Protein AF-A0A2H1VS78-F1 (afdb_monomer)

Structure (mmCIF, N/CA/C/O backbone):
data_AF-A0A2H1VS78-F1
#
_entry.id   AF-A0A2H1VS78-F1
#
loop_
_atom_site.group_PDB
_atom_site.id
_atom_site.type_symbol
_atom_site.label_atom_id
_atom_site.label_alt_id
_atom_site.label_comp_id
_atom_site.label_asym_id
_atom_site.label_entity_id
_atom_site.label_seq_id
_atom_site.pdbx_PDB_ins_code
_atom_site.Cartn_x
_atom_site.Cartn_y
_atom_site.Cartn_z
_atom_site.occupancy
_atom_site.B_iso_or_equiv
_atom_site.auth_seq_id
_atom_site.auth_comp_id
_atom_site.auth_asym_id
_atom_site.auth_atom_id
_atom_site.pdbx_PDB_model_num
ATOM 1 N N . MET A 1 1 ? 50.038 13.127 24.585 1.00 32.06 1 MET A N 1
ATOM 2 C CA . MET A 1 1 ? 49.065 13.804 23.693 1.00 32.06 1 MET A CA 1
ATOM 3 C C . MET A 1 1 ? 48.315 12.712 22.934 1.00 32.06 1 MET A C 1
ATOM 5 O O . MET A 1 1 ? 49.010 11.873 22.393 1.00 32.06 1 MET A O 1
ATOM 9 N N . LEU A 1 2 ? 46.993 12.542 22.864 1.00 27.69 2 LEU A N 1
ATOM 10 C CA . LEU A 1 2 ? 45.787 13.124 23.463 1.00 27.69 2 LEU A CA 1
ATOM 11 C C . LEU A 1 2 ? 45.021 11.963 24.141 1.00 27.69 2 LEU A C 1
ATOM 13 O O . LEU A 1 2 ? 44.945 10.887 23.557 1.00 27.69 2 LEU A O 1
ATOM 17 N N . ASN A 1 3 ? 44.422 12.172 25.318 1.00 26.03 3 ASN A N 1
ATOM 18 C CA . ASN A 1 3 ? 43.498 11.200 25.916 1.00 26.03 3 ASN A CA 1
ATOM 19 C C . ASN A 1 3 ? 42.052 11.654 25.646 1.00 26.03 3 ASN A C 1
ATOM 21 O O . ASN A 1 3 ? 41.626 12.707 26.122 1.00 26.03 3 ASN A O 1
ATOM 25 N N . ASN A 1 4 ? 41.328 10.889 24.828 1.00 34.69 4 ASN A N 1
ATOM 26 C CA . ASN A 1 4 ? 39.952 11.155 24.416 1.00 34.69 4 ASN A CA 1
ATOM 27 C C . ASN A 1 4 ? 38.973 10.713 25.510 1.00 34.69 4 ASN A C 1
ATOM 29 O O . ASN A 1 4 ? 38.805 9.521 25.746 1.00 34.69 4 ASN A O 1
ATOM 33 N N . SER A 1 5 ? 38.251 11.657 26.118 1.00 31.69 5 SER A N 1
ATOM 34 C CA . SER A 1 5 ? 37.041 11.343 26.889 1.00 31.69 5 SER A CA 1
ATOM 35 C C . SER A 1 5 ? 35.884 12.252 26.467 1.00 31.69 5 SER A C 1
ATOM 37 O O . SER A 1 5 ? 35.649 13.327 27.010 1.00 31.69 5 SER A O 1
ATOM 39 N N . ILE A 1 6 ? 35.148 11.820 25.442 1.00 31.33 6 ILE A N 1
ATOM 40 C CA . ILE A 1 6 ? 33.869 12.424 25.053 1.00 31.33 6 ILE A CA 1
ATOM 41 C C . ILE A 1 6 ? 32.800 11.833 25.981 1.00 31.33 6 ILE A C 1
ATOM 43 O O . ILE A 1 6 ? 32.606 10.619 25.998 1.00 31.33 6 ILE A O 1
ATOM 47 N N . ARG A 1 7 ? 32.098 12.666 26.759 1.00 42.81 7 ARG A N 1
ATOM 48 C CA . ARG A 1 7 ? 30.928 12.236 27.549 1.00 42.81 7 ARG A CA 1
ATOM 49 C C . ARG A 1 7 ? 29.637 12.763 26.928 1.00 42.81 7 ARG A C 1
ATOM 51 O O . ARG A 1 7 ? 29.496 13.964 26.716 1.00 42.81 7 ARG A O 1
ATOM 58 N N . MET A 1 8 ? 28.695 11.854 26.667 1.00 32.88 8 MET A N 1
ATOM 59 C CA . MET A 1 8 ? 27.339 12.170 26.212 1.00 32.88 8 MET A CA 1
ATOM 60 C C . MET A 1 8 ? 26.455 12.596 27.386 1.00 32.88 8 MET A C 1
ATOM 62 O O . MET A 1 8 ? 26.381 11.894 28.393 1.00 32.88 8 MET A O 1
ATOM 66 N N . TYR A 1 9 ? 25.721 13.696 27.228 1.00 43.81 9 TYR A N 1
ATOM 67 C CA . TYR A 1 9 ? 24.725 14.150 28.198 1.00 43.81 9 TYR A CA 1
ATOM 68 C C . TYR A 1 9 ? 23.357 14.275 27.522 1.00 43.81 9 TYR A C 1
ATOM 70 O O . TYR A 1 9 ? 23.244 14.808 26.419 1.00 43.81 9 TYR A O 1
ATOM 78 N N . LYS A 1 10 ? 22.298 13.788 28.182 1.00 37.81 10 LYS A N 1
ATOM 79 C CA . LYS A 1 10 ? 20.913 13.967 27.718 1.00 37.81 10 LYS A CA 1
ATOM 80 C C . LYS A 1 10 ? 20.510 15.444 27.840 1.00 37.81 10 LYS A C 1
ATOM 82 O O . LYS A 1 10 ? 20.798 16.078 28.856 1.00 37.81 10 LYS A O 1
ATOM 87 N N . LEU A 1 11 ? 19.789 15.961 26.839 1.00 39.75 11 LEU A N 1
ATOM 88 C CA . LEU A 1 11 ? 19.317 17.357 26.744 1.00 39.75 11 LEU A CA 1
ATOM 89 C C . LEU A 1 11 ? 18.640 17.869 28.033 1.00 39.75 11 LEU A C 1
ATOM 91 O O . LEU A 1 11 ? 18.791 19.031 28.408 1.00 39.75 11 LEU A O 1
ATOM 95 N N . THR A 1 12 ? 17.945 16.982 28.745 1.00 41.16 12 THR A N 1
ATOM 96 C CA . THR A 1 12 ? 17.241 17.268 30.002 1.00 41.16 12 THR A CA 1
ATOM 97 C C . THR A 1 12 ? 18.179 17.619 31.161 1.00 41.16 12 THR A C 1
ATOM 99 O O . THR A 1 12 ? 17.861 18.496 31.967 1.00 41.16 12 THR A O 1
ATOM 102 N N . GLN A 1 13 ? 19.371 17.019 31.235 1.00 41.78 13 GLN A N 1
ATOM 103 C CA . GLN A 1 13 ? 20.348 17.359 32.277 1.00 41.78 13 GLN A CA 1
ATOM 104 C C . GLN A 1 13 ? 21.028 18.706 32.015 1.00 41.78 13 GLN A C 1
ATOM 106 O O . GLN A 1 13 ? 21.239 19.484 32.947 1.00 41.78 13 GLN A O 1
ATOM 111 N N . ILE A 1 14 ? 21.276 19.031 30.744 1.00 44.62 14 ILE A N 1
ATOM 112 C CA . ILE A 1 14 ? 21.842 20.319 30.324 1.00 44.62 14 ILE A CA 1
ATOM 113 C C . ILE A 1 14 ? 20.853 21.462 30.595 1.00 44.62 14 ILE A C 1
ATOM 115 O O . ILE A 1 14 ? 21.255 22.490 31.132 1.00 44.62 14 ILE A O 1
ATOM 119 N N . GLN A 1 15 ? 19.554 21.279 30.324 1.00 40.41 15 GLN A N 1
ATOM 120 C CA . GLN A 1 15 ? 18.523 22.290 30.613 1.00 40.41 15 GLN A CA 1
ATOM 121 C C . GLN A 1 15 ? 18.369 22.582 32.110 1.00 40.41 15 GLN A C 1
ATOM 123 O O . GLN A 1 15 ? 18.150 23.731 32.500 1.00 40.41 15 GLN A O 1
ATOM 128 N N . THR A 1 16 ? 18.518 21.560 32.953 1.00 46.25 16 THR A N 1
ATOM 129 C CA . THR A 1 16 ? 18.415 21.708 34.411 1.00 46.25 16 THR A CA 1
ATOM 130 C C . THR A 1 16 ? 19.627 22.455 34.979 1.00 46.25 16 THR A C 1
ATOM 132 O O . THR A 1 16 ? 19.474 23.338 35.826 1.00 46.25 16 THR A O 1
ATOM 135 N N . LEU A 1 17 ? 20.827 22.174 34.457 1.00 44.03 17 LEU A N 1
ATOM 136 C CA . LEU A 1 17 ? 22.049 22.913 34.789 1.00 44.03 17 LEU A CA 1
ATOM 137 C C . LEU A 1 17 ? 22.005 24.357 34.265 1.00 44.03 17 LEU A C 1
ATOM 139 O O . LEU A 1 17 ? 22.320 25.280 35.011 1.00 44.03 17 LEU A O 1
ATOM 143 N N . LEU A 1 18 ? 21.532 24.587 33.036 1.00 42.53 18 LEU A N 1
ATOM 144 C CA . LEU A 1 18 ? 21.371 25.928 32.459 1.00 42.53 18 LEU A CA 1
ATOM 145 C C . LEU A 1 18 ? 20.370 26.782 33.240 1.00 42.53 18 LEU A C 1
ATOM 147 O O . LEU A 1 18 ? 20.668 27.941 33.513 1.00 42.53 18 LEU A O 1
ATOM 151 N N . ARG A 1 19 ? 19.227 26.227 33.673 1.00 45.97 19 ARG A N 1
ATOM 152 C CA . ARG A 1 19 ? 18.261 26.961 34.514 1.00 45.97 19 ARG A CA 1
ATOM 153 C C . ARG A 1 19 ? 18.835 27.326 35.882 1.00 45.97 19 ARG A C 1
ATOM 155 O O . ARG A 1 19 ? 18.633 28.452 36.325 1.00 45.97 19 ARG A O 1
ATOM 162 N N . ARG A 1 20 ? 19.592 26.420 36.518 1.00 42.75 20 ARG A N 1
ATOM 163 C CA . ARG A 1 20 ? 20.300 26.710 37.780 1.00 42.75 20 ARG A CA 1
ATOM 164 C C . ARG A 1 20 ? 21.399 27.759 37.604 1.00 42.75 20 ARG A C 1
ATOM 166 O O . ARG A 1 20 ? 21.577 28.602 38.474 1.00 42.75 20 ARG A O 1
ATOM 173 N N . THR A 1 21 ? 22.093 27.758 36.467 1.00 37.59 21 THR A N 1
ATOM 174 C CA . THR A 1 21 ? 23.130 28.760 36.171 1.00 37.59 21 THR A CA 1
ATOM 175 C C . THR A 1 21 ? 22.508 30.125 35.846 1.00 37.59 21 THR A C 1
ATOM 177 O O . THR A 1 21 ? 23.035 31.150 36.265 1.00 37.59 21 THR A O 1
ATOM 180 N N . LEU A 1 22 ? 21.356 30.153 35.163 1.00 39.25 22 LEU A N 1
ATOM 181 C CA . LEU A 1 22 ? 20.600 31.367 34.824 1.00 39.25 22 LEU A CA 1
ATOM 182 C C . LEU A 1 22 ? 19.946 32.027 36.043 1.00 39.25 22 LEU A C 1
ATOM 184 O O . LEU A 1 22 ? 19.954 33.252 36.129 1.00 39.25 22 LEU A O 1
ATOM 188 N N . SER A 1 23 ? 19.432 31.253 37.009 1.00 41.62 23 SER A N 1
ATOM 189 C CA . SER A 1 23 ? 18.873 31.835 38.239 1.00 41.62 23 SER A CA 1
ATOM 190 C C . SER A 1 23 ? 19.954 32.398 39.169 1.00 41.62 23 SER A C 1
ATOM 192 O O . SER A 1 23 ? 19.673 33.308 39.941 1.00 41.62 23 SER A O 1
ATOM 194 N N . LEU A 1 24 ? 21.189 31.890 39.082 1.00 37.34 24 LEU A N 1
ATOM 195 C CA . LEU A 1 24 ? 22.334 32.377 39.860 1.00 37.34 24 LEU A CA 1
ATOM 196 C C . LEU A 1 24 ? 23.083 33.542 39.184 1.00 37.34 24 LEU A C 1
ATOM 198 O O . LEU A 1 24 ? 23.746 34.310 39.874 1.00 37.34 24 LEU A O 1
ATOM 202 N N . ASN A 1 25 ? 22.947 33.731 37.865 1.00 33.91 25 ASN A N 1
ATOM 203 C CA . ASN A 1 25 ? 23.647 34.776 37.099 1.00 33.91 25 ASN A CA 1
ATOM 204 C C . ASN A 1 25 ? 22.754 35.929 36.608 1.00 33.91 25 ASN A C 1
ATOM 206 O O . ASN A 1 25 ? 23.145 36.659 35.694 1.00 33.91 25 ASN A O 1
ATOM 210 N N . ALA A 1 26 ? 21.612 36.182 37.256 1.00 38.09 26 ALA A N 1
ATOM 211 C CA . ALA A 1 26 ? 20.702 37.300 36.962 1.00 38.09 26 ALA A CA 1
ATOM 212 C C . ALA A 1 26 ? 21.318 38.724 37.090 1.00 38.09 26 ALA A C 1
ATOM 214 O O . ALA A 1 26 ? 20.594 39.715 37.059 1.00 38.09 26 ALA A O 1
ATOM 215 N N . LYS A 1 27 ? 22.648 38.864 37.213 1.00 36.16 27 LYS A N 1
ATOM 216 C CA . LYS A 1 27 ? 23.367 40.149 37.267 1.00 36.16 27 LYS A CA 1
ATOM 217 C C . LYS A 1 27 ? 24.502 40.337 36.249 1.00 36.16 27 LYS A C 1
ATOM 219 O O . LYS A 1 27 ? 25.219 41.328 36.355 1.00 36.16 27 LYS A O 1
ATOM 224 N N . ARG A 1 28 ? 24.685 39.486 35.230 1.00 32.59 28 ARG A N 1
ATOM 225 C CA . ARG A 1 28 ? 25.658 39.780 34.150 1.00 32.59 28 ARG A CA 1
ATOM 226 C C . ARG A 1 28 ? 25.063 39.574 32.760 1.00 32.59 28 ARG A C 1
ATOM 228 O O . ARG A 1 28 ? 24.637 38.476 32.422 1.00 32.59 28 ARG A O 1
ATOM 235 N N . LYS A 1 29 ? 25.075 40.641 31.945 1.00 32.38 29 LYS A N 1
ATOM 236 C CA . LYS A 1 29 ? 24.831 40.593 30.494 1.00 32.38 29 LYS A CA 1
ATOM 237 C C . LYS A 1 29 ? 25.874 39.665 29.865 1.00 32.38 29 LYS A C 1
ATOM 239 O O . LYS A 1 29 ? 27.008 40.086 29.658 1.00 32.38 29 LYS A O 1
ATOM 244 N N . LEU A 1 30 ? 25.501 38.423 29.571 1.00 34.09 30 LEU A N 1
ATOM 245 C CA . LEU A 1 30 ? 26.255 37.576 28.653 1.00 34.09 30 LEU A CA 1
ATOM 246 C C . LEU A 1 30 ? 25.510 37.508 27.321 1.00 34.09 30 LEU A C 1
ATOM 248 O O . LEU A 1 30 ? 24.336 37.145 27.264 1.00 34.09 30 LEU A O 1
ATOM 252 N N . SER A 1 31 ? 26.213 37.880 26.257 1.00 31.22 31 SER A N 1
ATOM 253 C CA . SER A 1 31 ? 25.797 37.701 24.874 1.00 31.22 31 SER A CA 1
ATOM 254 C C . SER A 1 31 ? 25.634 36.208 24.573 1.00 31.22 31 SER A C 1
ATOM 256 O O . SER A 1 31 ? 26.551 35.411 24.760 1.00 31.22 31 SER A O 1
ATOM 258 N N . ILE A 1 32 ? 24.441 35.825 24.120 1.00 34.56 32 ILE A N 1
ATOM 259 C CA . ILE A 1 32 ? 24.123 34.454 23.713 1.00 34.56 32 ILE A CA 1
ATOM 260 C C . ILE A 1 32 ? 24.862 34.168 22.392 1.00 34.56 32 ILE A C 1
ATOM 262 O O . ILE A 1 32 ? 24.638 34.898 21.422 1.00 34.56 32 ILE A O 1
ATOM 266 N N . PRO A 1 33 ? 25.725 33.139 22.293 1.00 33.78 33 PRO A N 1
ATOM 267 C CA . PRO A 1 33 ? 26.287 32.739 21.008 1.00 33.78 33 PRO A CA 1
ATOM 268 C C . PRO A 1 33 ? 25.205 32.055 20.158 1.00 33.78 33 PRO A C 1
ATOM 270 O O . PRO A 1 33 ? 24.433 31.236 20.658 1.00 33.78 33 PRO A O 1
ATOM 273 N N . ARG A 1 34 ? 25.140 32.401 18.864 1.00 30.62 34 ARG A N 1
ATOM 274 C CA . ARG A 1 34 ? 24.200 31.820 17.888 1.00 30.62 34 ARG A CA 1
ATOM 275 C C . ARG A 1 34 ? 24.344 30.295 17.854 1.00 30.62 34 ARG A C 1
ATOM 277 O O . ARG A 1 34 ? 25.380 29.780 17.442 1.00 30.62 34 ARG A O 1
ATOM 284 N N . THR A 1 35 ? 23.301 29.575 18.258 1.00 37.41 35 THR A N 1
ATOM 285 C CA . THR A 1 35 ? 23.234 28.114 18.142 1.00 37.41 35 THR A CA 1
ATOM 286 C C . THR A 1 35 ? 22.765 27.716 16.747 1.00 37.41 35 THR A C 1
ATOM 288 O O . THR A 1 35 ? 21.640 28.026 16.360 1.00 37.41 35 THR A O 1
ATOM 291 N N . TYR A 1 36 ? 23.611 26.999 16.008 1.00 34.41 36 TYR A N 1
ATOM 292 C CA . TYR A 1 36 ? 23.225 26.309 14.779 1.00 34.41 36 TYR A CA 1
ATOM 293 C C . TYR A 1 36 ? 22.593 24.960 15.146 1.00 34.41 36 TYR A C 1
ATOM 295 O O . TYR A 1 36 ? 23.193 24.151 15.852 1.00 34.41 36 TYR A O 1
ATOM 303 N N . SER A 1 37 ? 21.357 24.743 14.705 1.00 33.38 37 SER A N 1
ATOM 304 C CA . SER A 1 37 ? 20.599 23.507 14.911 1.00 33.38 37 SER A CA 1
ATOM 305 C C . SER A 1 37 ? 20.975 22.488 13.831 1.00 33.38 37 SER A C 1
ATOM 307 O O . SER A 1 37 ? 20.637 22.691 12.668 1.00 33.38 37 SER A O 1
ATOM 309 N N . CYS A 1 38 ? 21.625 21.384 14.209 1.00 28.16 38 CYS A N 1
ATOM 310 C CA . CYS A 1 38 ? 21.761 20.202 13.353 1.00 28.16 38 CYS A CA 1
ATOM 311 C C . CYS A 1 38 ? 20.685 19.155 13.685 1.00 28.16 38 CYS A C 1
ATOM 313 O O . CYS A 1 38 ? 20.328 18.946 14.845 1.00 28.16 38 CYS A O 1
ATOM 315 N N . ILE A 1 39 ? 20.215 18.466 12.642 1.00 32.25 39 ILE A N 1
ATOM 316 C CA . ILE A 1 39 ? 19.033 17.580 12.581 1.00 32.25 39 ILE A CA 1
ATOM 317 C C . ILE A 1 39 ? 19.104 16.339 13.505 1.00 32.25 39 ILE A C 1
ATOM 319 O O . ILE A 1 39 ? 18.103 15.657 13.695 1.00 32.25 39 ILE A O 1
ATOM 323 N N . CYS A 1 40 ? 20.235 16.057 14.159 1.00 31.25 40 CYS A N 1
ATOM 324 C CA . CYS A 1 40 ? 20.391 14.898 15.052 1.00 31.25 40 CYS A CA 1
ATOM 325 C C . CYS A 1 40 ? 20.236 15.192 16.561 1.00 31.25 40 CYS A C 1
ATOM 327 O O . CYS A 1 40 ? 20.394 14.284 17.375 1.00 31.25 40 CYS A O 1
ATOM 329 N N . GLY A 1 41 ? 19.916 16.428 16.967 1.00 31.55 41 GLY A N 1
ATOM 330 C CA . GLY A 1 41 ? 19.568 16.730 18.364 1.00 31.55 41 GLY A CA 1
ATOM 331 C C . GLY A 1 41 ? 20.719 16.628 19.379 1.00 31.55 41 GLY A C 1
ATOM 332 O O . GLY A 1 41 ? 20.459 16.468 20.571 1.00 31.55 41 GLY A O 1
ATOM 333 N N . GLN A 1 42 ? 21.980 16.735 18.947 1.00 32.47 42 GLN A N 1
ATOM 334 C CA . GLN A 1 42 ? 23.141 16.786 19.845 1.00 32.47 42 GLN A CA 1
ATOM 335 C C . GLN A 1 42 ? 23.896 18.116 19.739 1.00 32.47 42 GLN A C 1
ATOM 337 O O . GLN A 1 42 ? 24.089 18.648 18.648 1.00 32.47 42 GLN A O 1
ATOM 342 N N . VAL A 1 43 ? 24.332 18.646 20.888 1.00 34.69 43 VAL A N 1
ATOM 343 C CA . VAL A 1 43 ? 25.143 19.870 20.997 1.00 34.69 43 VAL A CA 1
ATOM 344 C C . VAL A 1 43 ? 26.483 19.503 21.629 1.00 34.69 43 VAL A C 1
ATOM 346 O O . VAL A 1 43 ? 26.517 18.965 22.735 1.00 34.69 43 VAL A O 1
ATOM 349 N N . TYR A 1 44 ? 27.586 19.806 20.944 1.00 34.41 44 TYR A N 1
ATOM 350 C CA . TYR A 1 44 ? 28.940 19.582 21.451 1.00 34.41 44 TYR A CA 1
ATOM 351 C C . TYR A 1 44 ? 29.486 20.866 22.082 1.00 34.41 44 TYR A C 1
ATOM 353 O O . TYR A 1 44 ? 29.523 21.913 21.439 1.00 34.41 44 TYR A O 1
ATOM 361 N N . LEU A 1 45 ? 29.929 20.785 23.339 1.00 34.44 45 LEU A N 1
ATOM 362 C CA . LEU A 1 45 ? 30.610 21.874 24.044 1.00 34.44 45 LEU A CA 1
ATOM 363 C C . LEU A 1 45 ? 32.106 21.562 24.123 1.00 34.44 45 LEU A C 1
ATOM 365 O O . LEU A 1 45 ? 32.506 20.543 24.684 1.00 34.44 45 LEU A O 1
ATOM 369 N N . LYS A 1 46 ? 32.940 22.444 23.568 1.00 28.47 46 LYS A N 1
ATOM 370 C CA . LYS A 1 46 ? 34.401 22.352 23.668 1.00 28.47 46 LYS A CA 1
ATOM 371 C C . LYS A 1 46 ? 34.840 23.066 24.960 1.00 28.47 46 LYS A C 1
ATOM 373 O O . LYS A 1 46 ? 34.700 24.281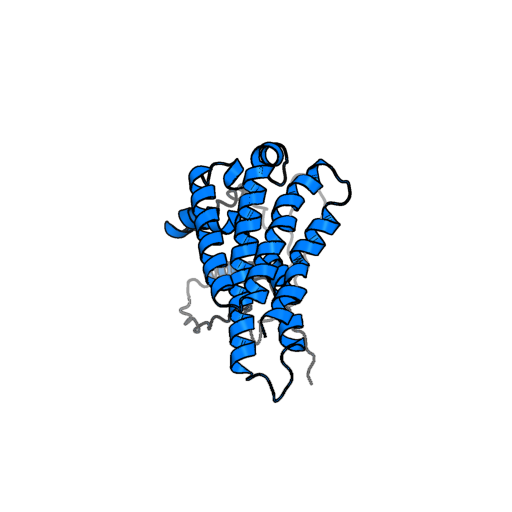 25.038 1.00 28.47 46 LYS A O 1
ATOM 378 N N . ASN A 1 47 ? 35.352 22.298 25.934 1.00 33.34 47 ASN A N 1
ATOM 379 C CA . ASN A 1 47 ? 35.860 22.679 27.275 1.00 33.34 47 ASN A CA 1
ATOM 380 C C . ASN A 1 47 ? 34.818 23.061 28.361 1.00 33.34 47 ASN A C 1
ATOM 382 O O . ASN A 1 47 ? 34.492 24.239 28.504 1.00 33.34 47 ASN A O 1
ATOM 386 N N . PRO A 1 48 ? 34.343 22.113 29.199 1.00 39.31 48 PRO A N 1
ATOM 387 C CA . PRO A 1 48 ? 33.589 22.432 30.418 1.00 39.31 48 PRO A CA 1
ATOM 388 C C . PRO A 1 48 ? 34.515 22.748 31.621 1.00 39.31 48 PRO A C 1
ATOM 390 O O . PRO A 1 48 ? 35.587 22.151 31.726 1.00 39.31 48 PRO A O 1
ATOM 393 N N . PRO A 1 49 ? 34.122 23.644 32.553 1.00 38.84 49 PRO A N 1
ATOM 394 C CA . PRO A 1 49 ? 34.893 23.921 33.767 1.00 38.84 49 PRO A CA 1
ATOM 395 C C . PRO A 1 49 ? 34.796 22.754 34.765 1.00 38.84 49 PRO A C 1
ATOM 397 O O . PRO A 1 49 ? 33.713 22.231 35.026 1.00 38.84 49 PRO A O 1
ATOM 400 N N . ILE A 1 50 ? 35.939 22.347 35.316 1.00 35.19 50 ILE A N 1
ATOM 401 C CA . ILE A 1 50 ? 36.072 21.250 36.283 1.00 35.19 50 ILE A CA 1
ATOM 402 C C . ILE A 1 50 ? 35.708 21.775 37.683 1.00 35.19 50 ILE A C 1
ATOM 404 O O . ILE A 1 50 ? 36.323 22.723 38.160 1.00 35.19 50 ILE A O 1
ATOM 408 N N . LEU A 1 51 ? 34.729 21.158 38.352 1.00 38.03 51 LEU A N 1
ATOM 409 C CA . LEU A 1 51 ? 34.533 21.274 39.803 1.00 38.03 51 LEU A CA 1
ATOM 410 C C . LEU A 1 51 ? 34.874 19.911 40.413 1.00 38.03 51 LEU A C 1
ATOM 412 O O . LEU A 1 51 ? 34.064 18.985 40.403 1.00 38.03 51 LEU A O 1
ATOM 416 N N . GLU A 1 52 ? 36.122 19.776 40.849 1.00 35.31 52 GLU A N 1
ATOM 417 C CA . GLU A 1 52 ? 36.666 18.574 41.476 1.00 35.31 52 GLU A CA 1
ATOM 418 C C . GLU A 1 52 ? 36.187 18.455 42.932 1.00 35.31 52 GLU A C 1
ATOM 420 O O . GLU A 1 52 ? 36.304 19.388 43.720 1.00 35.31 52 GLU A O 1
ATOM 425 N N . ASN A 1 53 ? 35.703 17.258 43.277 1.00 30.81 53 ASN A N 1
ATOM 426 C CA . ASN A 1 53 ? 35.457 16.728 44.624 1.00 30.81 53 ASN A CA 1
ATOM 427 C C . ASN A 1 53 ? 34.181 17.182 45.357 1.00 30.81 53 ASN A C 1
ATOM 429 O O . ASN A 1 53 ? 34.200 18.008 46.262 1.00 30.81 53 ASN A O 1
ATOM 433 N N . THR A 1 54 ? 33.065 16.502 45.071 1.00 29.91 54 THR A N 1
ATOM 434 C CA . THR A 1 54 ? 31.904 16.428 45.977 1.00 29.91 54 THR A CA 1
ATOM 435 C C . THR A 1 54 ? 31.623 14.957 46.293 1.00 29.91 54 THR A C 1
ATOM 437 O O . THR A 1 54 ? 31.313 14.187 45.385 1.00 29.91 54 THR A O 1
ATOM 440 N N . ARG A 1 55 ? 31.743 14.539 47.562 1.00 30.83 55 ARG A N 1
ATOM 441 C CA . ARG A 1 55 ? 31.264 13.223 48.028 1.00 30.83 55 ARG A CA 1
ATOM 442 C C . ARG A 1 55 ? 29.940 13.410 48.754 1.00 30.83 55 ARG A C 1
ATOM 444 O O . ARG A 1 55 ? 29.827 14.265 49.624 1.00 30.83 55 ARG A O 1
ATOM 451 N N . VAL A 1 56 ? 28.945 12.615 48.379 1.00 30.72 56 VAL A N 1
ATOM 452 C CA . VAL A 1 56 ? 27.610 12.628 48.983 1.00 30.72 56 VAL A CA 1
ATOM 453 C C . VAL A 1 56 ? 27.460 11.346 49.788 1.00 30.72 56 VAL A C 1
ATOM 455 O O . VAL A 1 56 ? 27.524 10.259 49.218 1.00 30.72 56 VAL A O 1
ATOM 458 N N . HIS A 1 57 ? 27.257 11.470 51.097 1.00 35.25 57 HIS A N 1
ATOM 459 C CA . HIS A 1 57 ? 26.937 10.339 51.961 1.00 35.25 57 HIS A CA 1
ATOM 460 C C . HIS A 1 57 ? 25.469 10.411 52.390 1.00 35.25 57 HIS A C 1
ATOM 462 O O . HIS A 1 57 ? 24.964 11.464 52.776 1.00 35.25 57 HIS A O 1
ATOM 468 N N . SER A 1 58 ? 24.782 9.274 52.307 1.00 35.31 58 SER A N 1
ATOM 469 C CA . SER A 1 58 ? 23.463 9.063 52.898 1.00 35.31 58 SER A CA 1
ATOM 470 C C . SER A 1 58 ? 23.670 8.333 54.221 1.00 35.31 58 SER A C 1
ATOM 472 O O . SER A 1 58 ? 24.184 7.218 54.229 1.00 35.31 58 SER A O 1
ATOM 474 N N . THR A 1 59 ? 23.301 8.951 55.340 1.00 35.50 59 THR A N 1
ATOM 475 C CA . THR A 1 59 ? 23.239 8.256 56.630 1.00 35.50 59 THR A CA 1
ATOM 476 C C . THR A 1 59 ? 21.800 7.813 56.864 1.00 35.50 59 THR A C 1
ATOM 478 O O . THR A 1 59 ? 20.915 8.655 57.021 1.00 35.50 59 THR A O 1
ATOM 481 N N . GLN A 1 60 ? 21.548 6.502 56.865 1.00 39.12 60 GLN A N 1
ATOM 482 C CA . GLN A 1 60 ? 20.277 5.943 57.330 1.00 39.12 60 GLN A CA 1
ATOM 483 C C . GLN A 1 60 ? 20.245 6.000 58.860 1.00 39.12 60 GLN A C 1
ATOM 485 O O . GLN A 1 60 ? 20.723 5.099 59.537 1.00 39.12 60 GLN A O 1
ATOM 490 N N . SER A 1 61 ? 19.693 7.077 59.403 1.00 36.72 61 SER A N 1
ATOM 491 C CA . SER A 1 61 ? 19.200 7.116 60.776 1.00 36.72 61 SER A CA 1
ATOM 492 C C . SER A 1 61 ? 17.910 7.928 60.745 1.00 36.72 61 SER A C 1
ATOM 494 O O . SER A 1 61 ? 17.932 9.086 60.340 1.00 36.72 61 SER A O 1
ATOM 496 N N . ASP A 1 62 ? 16.811 7.276 61.122 1.00 32.97 62 ASP A N 1
ATOM 497 C CA . ASP A 1 62 ? 15.419 7.747 61.194 1.00 32.97 62 ASP A CA 1
ATOM 498 C C . ASP A 1 62 ? 14.616 7.812 59.880 1.00 32.97 62 ASP A C 1
ATOM 500 O O . ASP A 1 62 ? 14.794 8.674 59.017 1.00 32.97 62 ASP A O 1
ATOM 504 N N . GLN A 1 63 ? 13.627 6.911 59.774 1.00 37.31 63 GLN A N 1
ATOM 505 C CA . GLN A 1 63 ? 12.712 6.739 58.632 1.00 37.31 63 GLN A CA 1
ATOM 506 C C . GLN A 1 63 ? 11.851 7.970 58.283 1.00 37.31 63 GLN A C 1
ATOM 508 O O . GLN A 1 63 ? 11.141 7.936 57.285 1.00 37.31 63 GLN A O 1
ATOM 513 N N . HIS A 1 64 ? 11.907 9.061 59.052 1.00 37.78 64 HIS A N 1
ATOM 514 C CA . HIS A 1 64 ? 11.123 10.276 58.794 1.00 37.78 64 HIS A CA 1
ATOM 515 C C . HIS A 1 64 ? 11.948 11.505 58.382 1.00 37.78 64 HIS A C 1
ATOM 517 O O . HIS A 1 64 ? 11.363 12.543 58.078 1.00 37.78 64 HIS A O 1
ATOM 523 N N . ARG A 1 65 ? 13.290 11.447 58.329 1.00 34.47 65 ARG A N 1
ATOM 524 C CA . ARG A 1 65 ? 14.084 12.638 57.970 1.00 34.47 65 ARG A CA 1
ATOM 525 C C . ARG A 1 65 ? 15.382 12.287 57.239 1.00 34.47 65 ARG A C 1
ATOM 527 O O . ARG A 1 65 ? 16.452 12.208 57.829 1.00 34.47 65 ARG A O 1
ATOM 534 N N . GLN A 1 66 ? 15.314 12.140 55.914 1.00 35.56 66 GLN A N 1
ATOM 535 C CA . GLN A 1 66 ? 16.524 12.041 55.090 1.00 35.56 66 GLN A CA 1
ATOM 536 C C . GLN A 1 66 ? 17.243 13.396 55.036 1.00 35.56 66 GLN A C 1
ATOM 538 O O . GLN A 1 66 ? 16.812 14.306 54.326 1.00 35.56 66 GLN A O 1
ATOM 543 N N . LYS A 1 67 ? 18.352 13.523 55.767 1.00 39.59 67 LYS A N 1
ATOM 544 C CA . LYS A 1 67 ? 19.268 14.668 55.680 1.00 39.59 67 LYS A CA 1
ATOM 545 C C . LYS A 1 67 ? 20.386 14.349 54.689 1.00 39.59 67 LYS A C 1
ATOM 547 O O . LYS A 1 67 ? 21.029 13.309 54.797 1.00 39.59 67 LYS A O 1
ATOM 552 N N . VAL A 1 68 ? 20.630 15.247 53.737 1.00 38.91 68 VAL A N 1
ATOM 553 C CA . VAL A 1 68 ? 21.824 15.199 52.882 1.00 38.91 68 VAL A CA 1
ATOM 554 C C . VAL A 1 68 ? 22.825 16.189 53.460 1.00 38.91 68 VAL A C 1
ATOM 556 O O . VAL A 1 68 ? 22.557 17.388 53.501 1.00 38.91 68 VAL A O 1
ATOM 559 N N . VAL A 1 69 ? 23.957 15.685 53.945 1.00 39.97 69 VAL A N 1
ATOM 560 C CA . VAL A 1 69 ? 25.036 16.510 54.498 1.00 39.97 69 VAL A CA 1
ATOM 561 C C . VAL A 1 69 ? 26.119 16.633 53.435 1.00 39.97 69 VAL A C 1
ATOM 563 O O . VAL A 1 69 ? 26.646 15.626 52.967 1.00 39.97 69 VAL A O 1
ATOM 566 N N . ILE A 1 70 ? 26.427 17.864 53.034 1.00 40.19 70 ILE A N 1
ATOM 567 C CA . ILE A 1 70 ? 27.541 18.161 52.134 1.00 40.19 70 ILE A CA 1
ATOM 568 C C . ILE A 1 70 ? 28.670 18.697 53.007 1.00 40.19 70 ILE A C 1
ATOM 570 O O . ILE A 1 70 ? 28.543 19.764 53.606 1.00 40.19 70 ILE A O 1
ATOM 574 N N . GLU A 1 71 ? 29.756 17.939 53.110 1.00 35.62 71 GLU A N 1
ATOM 575 C CA . GLU A 1 71 ? 30.965 18.399 53.785 1.00 35.62 71 GLU A CA 1
ATOM 576 C C . GLU A 1 71 ? 31.820 19.188 52.793 1.00 35.62 71 GLU A C 1
ATOM 578 O O . GLU A 1 71 ? 32.368 18.645 51.835 1.00 35.62 71 GLU A O 1
ATOM 583 N N . THR A 1 72 ? 31.900 20.497 53.011 1.00 41.00 72 THR A N 1
ATOM 584 C CA . THR A 1 72 ? 32.898 21.384 52.407 1.00 41.00 72 THR A CA 1
ATOM 585 C C . THR A 1 72 ? 33.938 21.747 53.467 1.00 41.00 72 THR A C 1
ATOM 587 O O . THR A 1 72 ? 33.666 21.669 54.665 1.00 41.00 72 THR A O 1
ATOM 590 N N . THR A 1 73 ? 35.139 22.164 53.054 1.00 35.72 73 THR A N 1
ATOM 591 C CA . THR A 1 73 ? 36.256 22.512 53.956 1.00 35.72 73 THR A CA 1
ATOM 592 C C . THR A 1 73 ? 35.951 23.656 54.946 1.00 35.72 73 THR A C 1
ATOM 594 O O . THR A 1 73 ? 36.745 23.870 55.857 1.00 35.72 73 THR A O 1
ATOM 597 N N . THR A 1 74 ? 34.816 24.369 54.815 1.00 33.91 74 THR A N 1
ATOM 598 C CA . THR A 1 74 ? 34.048 25.135 55.844 1.00 33.91 74 THR A CA 1
ATOM 599 C C . THR A 1 74 ? 32.854 25.874 55.179 1.00 33.91 74 THR A C 1
ATOM 601 O O . THR A 1 74 ? 32.894 26.063 53.961 1.00 33.91 74 THR A O 1
ATOM 604 N N . PRO A 1 75 ? 31.831 26.381 55.916 1.00 35.53 75 PRO A N 1
ATOM 605 C CA . PRO A 1 75 ? 31.120 25.775 57.044 1.00 35.53 75 PRO A CA 1
ATOM 606 C C . PRO A 1 75 ? 30.022 24.799 56.561 1.00 35.53 75 PRO A C 1
ATOM 608 O O . PRO A 1 75 ? 29.635 24.785 55.395 1.00 35.53 75 PRO A O 1
ATOM 611 N N . LYS A 1 76 ? 29.503 23.983 57.483 1.00 31.00 76 LYS A N 1
ATOM 612 C CA . LYS A 1 76 ? 28.505 22.929 57.238 1.00 31.00 76 LYS A CA 1
ATOM 613 C C . LYS A 1 76 ? 27.148 23.531 56.843 1.00 31.00 76 LYS A C 1
ATOM 615 O O . LYS A 1 76 ? 26.413 24.013 57.701 1.00 31.00 76 LYS A O 1
ATOM 620 N N . ILE A 1 77 ? 26.802 23.497 55.557 1.00 39.72 77 ILE A N 1
ATOM 621 C CA . ILE A 1 77 ? 25.488 23.949 55.078 1.00 39.72 77 ILE A CA 1
ATOM 622 C C . ILE A 1 77 ? 24.519 22.763 55.145 1.00 39.72 77 ILE A C 1
ATOM 624 O O . ILE A 1 77 ? 24.603 21.826 54.352 1.00 39.72 77 ILE A O 1
ATOM 628 N N . VAL A 1 78 ? 23.613 22.784 56.125 1.00 36.88 78 VAL A N 1
ATOM 629 C CA . VAL A 1 78 ? 22.559 21.773 56.281 1.00 36.88 78 VAL A CA 1
ATOM 630 C C . VAL A 1 78 ? 21.322 22.255 55.530 1.00 36.88 78 VAL A C 1
ATOM 632 O O . VAL A 1 78 ? 20.654 23.187 55.968 1.00 36.88 78 VAL A O 1
ATOM 635 N N . TYR A 1 79 ? 21.014 21.628 54.396 1.00 39.34 79 TYR A N 1
ATOM 636 C CA . TYR A 1 79 ? 19.741 21.846 53.713 1.00 39.34 79 TYR A CA 1
ATOM 637 C C . TYR A 1 79 ? 18.692 20.912 54.314 1.00 39.34 79 TYR A C 1
ATOM 639 O O . TYR A 1 79 ? 18.827 19.688 54.259 1.00 39.34 79 TYR A O 1
ATOM 647 N N . GLU A 1 80 ? 17.638 21.482 54.891 1.00 37.06 80 GLU A N 1
ATOM 648 C CA . GLU A 1 80 ? 16.439 20.722 55.220 1.00 37.06 80 GLU A CA 1
ATOM 649 C C . GLU A 1 80 ? 15.749 20.344 53.903 1.00 37.06 80 GLU A C 1
ATOM 651 O O . GLU A 1 80 ? 15.586 21.186 53.015 1.00 37.06 80 GLU A O 1
ATOM 656 N N . LYS A 1 81 ? 15.419 19.058 53.728 1.00 38.66 81 LYS A N 1
ATOM 657 C CA . LYS A 1 81 ? 14.690 18.571 52.554 1.00 38.66 81 LYS A CA 1
ATOM 658 C C . LYS A 1 81 ? 13.330 19.271 52.582 1.00 38.66 81 LYS A C 1
ATOM 660 O O . LYS A 1 81 ? 12.471 18.882 53.365 1.00 38.66 81 LYS A O 1
ATOM 665 N N . LEU A 1 82 ? 13.185 20.348 51.802 1.00 39.16 82 LEU A N 1
ATOM 666 C CA . LEU A 1 82 ? 11.900 21.003 51.566 1.00 39.16 82 LEU A CA 1
ATOM 667 C C . LEU A 1 82 ? 10.907 19.893 51.242 1.00 39.16 82 LEU A C 1
ATOM 669 O O . LEU A 1 82 ? 11.187 19.088 50.347 1.00 39.16 82 LEU A O 1
ATOM 673 N N . GLU A 1 83 ? 9.822 19.831 52.019 1.00 36.69 83 GLU A N 1
ATOM 674 C CA . GLU A 1 83 ? 8.711 18.915 51.787 1.00 36.69 83 GLU A CA 1
ATOM 675 C C . GLU A 1 83 ? 8.454 18.844 50.292 1.00 36.69 83 GLU A C 1
ATOM 677 O O . GLU A 1 83 ? 8.438 19.871 49.602 1.00 36.69 83 GLU A O 1
ATOM 682 N N . GLU A 1 84 ? 8.341 17.617 49.802 1.00 42.62 84 GLU A N 1
ATOM 683 C CA . GLU A 1 84 ? 8.069 17.295 48.417 1.00 42.62 84 GLU A CA 1
ATOM 684 C C . GLU A 1 84 ? 6.705 17.905 48.072 1.00 42.62 84 GLU A C 1
ATOM 686 O O . GLU A 1 84 ? 5.667 17.256 48.151 1.00 42.62 84 GLU A O 1
ATOM 691 N N . LYS A 1 85 ? 6.686 19.208 47.757 1.00 36.53 85 LYS A N 1
ATOM 692 C CA . LYS A 1 85 ? 5.556 19.865 47.118 1.00 36.53 85 LYS A CA 1
ATOM 693 C C . LYS A 1 85 ? 5.371 19.077 45.848 1.00 36.53 85 LYS A C 1
ATOM 695 O O . LYS A 1 85 ? 6.194 19.214 44.942 1.00 36.53 85 LYS A O 1
ATOM 700 N N . VAL A 1 86 ? 4.345 18.225 45.877 1.00 39.66 86 VAL A N 1
ATOM 701 C CA . VAL A 1 86 ? 3.796 17.447 44.774 1.00 39.66 86 VAL A CA 1
ATOM 702 C C . VAL A 1 86 ? 4.177 18.162 43.494 1.00 39.66 86 VAL A C 1
ATOM 704 O O . VAL A 1 86 ? 3.657 19.245 43.204 1.00 39.66 86 VAL A O 1
ATOM 707 N N . LEU A 1 87 ? 5.191 17.622 42.810 1.00 39.47 87 LEU A N 1
ATOM 708 C CA . LEU A 1 87 ? 5.553 18.092 41.484 1.00 39.47 87 LEU A CA 1
ATOM 709 C C . LEU A 1 87 ? 4.230 18.134 40.725 1.00 39.47 87 LEU A C 1
ATOM 711 O O . LEU A 1 87 ? 3.543 17.110 40.725 1.00 39.47 87 LEU A O 1
ATOM 715 N N . PRO A 1 88 ? 3.810 19.286 40.169 1.00 36.41 88 PRO A N 1
ATOM 716 C CA . PRO A 1 88 ? 2.606 19.300 39.369 1.00 36.41 88 PRO A CA 1
ATOM 717 C C . PRO A 1 88 ? 2.801 18.214 38.321 1.00 36.41 88 PRO A C 1
ATOM 719 O O . PRO A 1 88 ? 3.813 18.227 37.606 1.00 36.41 88 PRO A O 1
ATOM 722 N N . ASP A 1 89 ? 1.875 17.249 38.336 1.00 42.12 89 ASP A N 1
ATOM 723 C CA . ASP A 1 89 ? 1.756 16.192 37.343 1.00 42.12 89 ASP A CA 1
ATOM 724 C C . ASP A 1 89 ? 2.082 16.809 35.994 1.00 42.12 89 ASP A C 1
ATOM 726 O O . ASP A 1 89 ? 1.681 17.953 35.745 1.00 42.12 89 ASP A O 1
ATOM 730 N N . HIS A 1 90 ? 2.923 16.130 35.221 1.00 48.72 90 HIS A N 1
ATOM 731 C CA . HIS A 1 90 ? 3.536 16.649 34.010 1.00 48.72 90 HIS A CA 1
ATOM 732 C C . HIS A 1 90 ? 2.405 16.953 33.040 1.00 48.72 90 HIS A C 1
ATOM 734 O O . HIS A 1 90 ? 2.040 16.125 32.210 1.00 48.72 90 HIS A O 1
ATOM 740 N N . ARG A 1 91 ? 1.803 18.136 33.201 1.00 40.84 91 ARG A N 1
ATOM 741 C CA . ARG A 1 91 ? 0.681 18.590 32.414 1.00 40.84 91 ARG A CA 1
ATOM 742 C C . ARG A 1 91 ? 1.190 18.491 31.007 1.00 40.84 91 ARG A C 1
ATOM 744 O O . ARG A 1 91 ? 2.201 19.117 30.674 1.00 40.84 91 ARG A O 1
ATOM 751 N N . HIS A 1 92 ? 0.526 17.608 30.268 1.00 41.69 92 HIS A N 1
ATOM 752 C CA . HIS A 1 92 ? 0.596 17.500 28.835 1.00 41.69 92 HIS A CA 1
ATOM 753 C C . HIS A 1 92 ? 0.924 18.887 28.310 1.00 41.69 92 HIS A C 1
ATOM 755 O O . HIS A 1 92 ? 0.151 19.828 28.494 1.00 41.69 92 HIS A O 1
ATOM 761 N N . ILE A 1 93 ? 2.125 19.045 27.755 1.00 42.91 93 ILE A N 1
ATOM 762 C CA . ILE A 1 93 ? 2.359 20.188 26.895 1.00 42.91 93 ILE A CA 1
ATOM 763 C C . ILE A 1 93 ? 1.376 19.923 25.765 1.00 42.91 93 ILE A C 1
ATOM 765 O O . ILE A 1 93 ? 1.641 19.082 24.905 1.00 42.91 93 ILE A O 1
ATOM 769 N N . GLU A 1 94 ? 0.201 20.544 25.842 1.00 45.22 94 GLU A N 1
ATOM 770 C CA . GLU A 1 94 ? -0.736 20.638 24.740 1.00 45.22 94 GLU A CA 1
ATOM 771 C C . GLU A 1 94 ? -0.018 21.462 23.681 1.00 45.22 94 GLU A C 1
ATOM 773 O O . GLU A 1 94 ? -0.171 22.674 23.544 1.00 45.22 94 GLU A O 1
ATOM 778 N N . VAL A 1 95 ? 0.862 20.788 22.946 1.00 50.31 95 VAL A N 1
ATOM 779 C CA . VAL A 1 95 ? 1.254 21.234 21.630 1.00 50.31 95 VAL A CA 1
ATOM 780 C C . VAL A 1 95 ? -0.032 21.100 20.843 1.00 50.31 95 VAL A C 1
ATOM 782 O O . VAL A 1 95 ? -0.323 19.999 20.382 1.00 50.31 95 VAL A O 1
ATOM 785 N N . SER A 1 96 ? -0.821 22.181 20.789 1.00 46.16 96 SER A N 1
ATOM 786 C CA . SER A 1 96 ? -2.019 22.270 19.958 1.00 46.16 96 SER A CA 1
ATOM 787 C C . SER A 1 96 ? -1.629 21.710 18.593 1.00 46.16 96 SER A C 1
ATOM 789 O O . SER A 1 96 ? -0.801 22.313 17.894 1.00 46.16 96 SER A O 1
ATOM 791 N N . PRO A 1 97 ? -2.080 20.492 18.248 1.00 56.00 97 PRO A N 1
ATOM 792 C CA . PRO A 1 97 ? -1.806 19.959 16.938 1.00 56.00 97 PRO A CA 1
ATOM 793 C C . PRO A 1 97 ? -2.507 20.939 16.006 1.00 56.00 97 PRO A C 1
ATOM 795 O O . PRO A 1 97 ? -3.691 21.207 16.187 1.00 56.00 97 PRO A O 1
ATOM 798 N N . GLY A 1 98 ? -1.785 21.549 15.061 1.00 62.28 98 GLY A N 1
ATOM 799 C CA . GLY A 1 98 ? -2.441 22.448 14.110 1.00 62.28 98 GLY A CA 1
ATOM 800 C C . GLY A 1 98 ? -3.677 21.748 13.536 1.00 62.28 98 GLY A C 1
ATOM 801 O O . GLY A 1 98 ? -3.615 20.549 13.296 1.00 62.28 98 GLY A O 1
ATOM 802 N N . PHE A 1 99 ? -4.785 22.462 13.342 1.00 62.50 99 PHE A N 1
ATOM 803 C CA . PHE A 1 99 ? -6.092 21.920 12.926 1.00 62.50 99 PHE A CA 1
ATOM 804 C C . PHE A 1 99 ? -6.030 20.813 11.847 1.00 62.50 99 PHE A C 1
ATOM 806 O O . PHE A 1 99 ? -6.762 19.826 11.885 1.00 62.50 99 PHE A O 1
ATOM 813 N N . TRP A 1 100 ? -5.100 20.943 10.898 1.00 58.22 100 TRP A N 1
ATOM 814 C CA . TRP A 1 100 ? -4.827 19.960 9.846 1.00 58.22 100 TRP A CA 1
ATOM 815 C C . TRP A 1 100 ? -4.288 18.623 10.362 1.00 58.22 100 TRP A C 1
ATOM 817 O O . TRP A 1 100 ? -4.643 17.569 9.842 1.00 58.22 100 TRP A O 1
ATOM 827 N N . LYS A 1 101 ? -3.455 18.650 11.401 1.00 73.00 101 LYS A N 1
ATOM 828 C CA . LYS A 1 101 ? -2.886 17.466 12.040 1.00 73.00 101 LYS A CA 1
ATOM 829 C C . LYS A 1 101 ? -3.978 16.613 12.677 1.00 73.00 101 LYS A C 1
ATOM 831 O O . LYS A 1 101 ? -3.957 15.411 12.474 1.00 73.00 101 LYS A O 1
ATOM 836 N N . GLU A 1 102 ? -4.964 17.202 13.350 1.00 74.25 102 GLU A N 1
ATOM 837 C CA . GLU A 1 102 ? -6.067 16.429 13.949 1.00 74.25 102 GLU A CA 1
ATOM 838 C C . GLU A 1 102 ? -6.955 15.753 12.900 1.00 74.25 102 GLU A C 1
ATOM 840 O O . GLU A 1 102 ? -7.404 14.629 13.108 1.00 74.25 102 GLU A O 1
ATOM 845 N N . LYS A 1 103 ? -7.172 16.399 11.748 1.00 78.81 103 LYS A N 1
ATOM 846 C CA . LYS A 1 103 ? -7.990 15.829 10.667 1.00 78.81 103 LYS A CA 1
ATOM 847 C C . LYS A 1 103 ? -7.261 14.785 9.825 1.00 78.81 103 LYS A C 1
ATOM 849 O O . LYS A 1 103 ? -7.901 13.853 9.354 1.00 78.81 103 LYS A O 1
ATOM 854 N N . VAL A 1 104 ? -5.954 14.934 9.608 1.00 82.88 104 VAL A N 1
ATOM 855 C CA . VAL A 1 104 ? -5.165 14.049 8.728 1.00 82.88 104 VAL A CA 1
ATOM 856 C C . VAL A 1 104 ? -4.578 12.855 9.484 1.00 82.88 104 VAL A C 1
ATOM 858 O O . VAL A 1 104 ? -4.492 11.763 8.925 1.00 82.88 104 VAL A O 1
ATOM 861 N N . ASP A 1 105 ? -4.204 13.027 10.754 1.00 86.56 105 ASP A N 1
ATOM 862 C CA . ASP A 1 105 ? -3.577 11.981 11.573 1.00 86.56 105 ASP A CA 1
ATOM 863 C C . ASP A 1 105 ? -4.399 10.675 11.657 1.00 86.56 105 ASP A C 1
ATOM 865 O O . ASP A 1 105 ? -3.800 9.603 11.521 1.00 86.56 105 ASP A O 1
ATOM 869 N N . PRO A 1 106 ? -5.746 10.696 11.765 1.00 88.94 106 PRO A N 1
ATOM 870 C CA . PRO A 1 106 ? -6.554 9.478 11.729 1.00 88.94 106 PRO A CA 1
ATOM 871 C C . PRO A 1 106 ? -6.423 8.699 10.413 1.00 88.94 106 PRO A C 1
ATOM 873 O O . PRO A 1 106 ? -6.286 7.477 10.446 1.00 88.94 106 PRO A O 1
ATOM 876 N N . TYR A 1 107 ? -6.390 9.384 9.264 1.00 89.62 107 TYR A N 1
ATOM 877 C CA . TYR A 1 107 ? -6.208 8.750 7.950 1.00 89.62 107 TYR A CA 1
ATOM 878 C C . TYR A 1 107 ? -4.781 8.228 7.762 1.00 89.62 107 TYR A C 1
ATOM 880 O O . TYR A 1 107 ? -4.578 7.144 7.213 1.00 89.62 107 TYR A O 1
ATOM 888 N N . LEU A 1 108 ? -3.787 8.959 8.274 1.00 89.25 108 LEU A N 1
ATOM 889 C CA . LEU A 1 108 ? -2.385 8.544 8.247 1.00 89.25 108 LEU A CA 1
ATOM 890 C C . LEU A 1 108 ? -2.168 7.251 9.047 1.00 89.25 108 LEU A C 1
ATOM 892 O O . LEU A 1 108 ? -1.496 6.329 8.579 1.00 89.25 108 LEU A O 1
ATOM 896 N N . LYS A 1 109 ? -2.788 7.166 10.231 1.00 90.75 109 LYS A N 1
ATOM 897 C CA . LYS A 1 109 ? -2.794 5.973 11.089 1.00 90.75 109 LYS A CA 1
ATOM 898 C C . LYS A 1 109 ? -3.582 4.821 10.472 1.00 90.75 109 LYS A C 1
ATOM 900 O O . LYS A 1 109 ? -3.147 3.676 10.577 1.00 90.75 109 LYS A O 1
ATOM 905 N N . LEU A 1 110 ? -4.702 5.111 9.808 1.00 91.75 110 LEU A N 1
ATOM 906 C CA . LEU A 1 110 ? -5.513 4.115 9.104 1.00 91.75 110 LEU A CA 1
ATOM 907 C C . LEU A 1 110 ? -4.720 3.450 7.965 1.00 91.75 110 LEU A C 1
ATOM 909 O O . LEU A 1 110 ? -4.651 2.225 7.888 1.00 91.75 110 LEU A O 1
ATOM 913 N N . ALA A 1 111 ? -4.021 4.250 7.154 1.00 92.00 111 ALA A N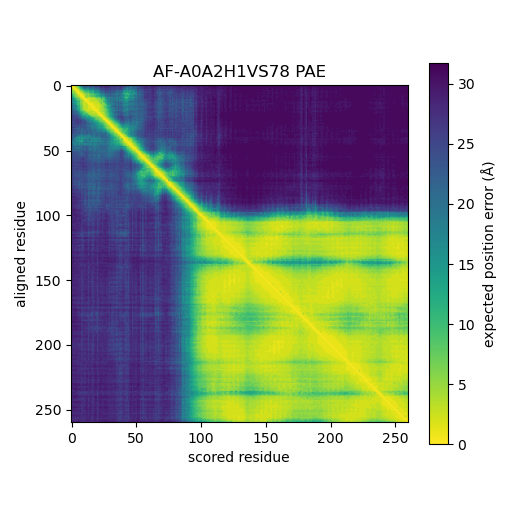 1
ATOM 914 C CA . ALA A 1 111 ? -3.126 3.761 6.103 1.00 92.00 111 ALA A CA 1
ATOM 915 C C . ALA A 1 111 ? -1.802 3.167 6.632 1.00 92.00 111 ALA A C 1
ATOM 917 O O . ALA A 1 111 ? -1.038 2.572 5.870 1.00 92.00 111 ALA A O 1
ATOM 918 N N . ARG A 1 112 ? -1.509 3.321 7.929 1.00 92.50 112 ARG A N 1
ATOM 919 C CA . ARG A 1 112 ? -0.231 2.964 8.574 1.00 92.50 112 ARG A CA 1
ATOM 920 C C . ARG A 1 112 ? 0.993 3.652 7.960 1.00 92.50 112 ARG A C 1
ATOM 922 O O . ARG A 1 112 ? 2.093 3.097 7.968 1.00 92.50 112 ARG A O 1
ATOM 929 N N . TRP A 1 113 ? 0.822 4.862 7.435 1.00 89.25 113 TRP A N 1
ATOM 930 C CA . TRP A 1 113 ? 1.930 5.665 6.908 1.00 89.25 113 TRP A CA 1
ATOM 931 C C . TRP A 1 113 ? 2.799 6.273 8.018 1.00 89.25 113 TRP A C 1
ATOM 933 O O . TRP A 1 113 ? 3.931 6.671 7.758 1.00 89.25 113 TRP A O 1
ATOM 943 N N . ASP A 1 114 ? 2.332 6.252 9.271 1.00 87.81 114 ASP A N 1
ATOM 944 C CA . ASP A 1 114 ? 3.149 6.527 10.459 1.00 87.81 114 ASP A CA 1
ATOM 945 C C . ASP A 1 114 ? 4.295 5.511 10.639 1.00 87.81 114 ASP A C 1
ATOM 947 O O . ASP A 1 114 ? 5.317 5.822 11.251 1.00 87.81 114 ASP A O 1
ATOM 951 N N . LYS A 1 115 ? 4.138 4.293 10.097 1.00 88.38 115 LYS A N 1
ATOM 952 C CA . LYS A 1 115 ? 5.091 3.179 10.209 1.00 88.38 115 LYS A CA 1
ATOM 953 C C . LYS A 1 115 ? 5.495 2.674 8.817 1.00 88.38 115 LYS A C 1
ATOM 955 O O . LYS A 1 115 ? 4.985 1.646 8.359 1.00 88.38 115 LYS A O 1
ATOM 960 N N . PRO A 1 116 ? 6.478 3.319 8.160 1.00 89.44 116 PRO A N 1
ATOM 961 C CA . PRO A 1 116 ? 6.814 3.064 6.757 1.00 89.44 116 PRO A CA 1
ATOM 962 C C . PRO A 1 116 ? 7.456 1.694 6.504 1.00 89.44 116 PRO A C 1
ATOM 964 O O . PRO A 1 116 ? 7.578 1.285 5.354 1.00 89.44 116 PRO A O 1
ATOM 967 N N . ILE A 1 117 ? 7.817 0.942 7.554 1.00 92.31 117 ILE A N 1
ATOM 968 C CA . ILE A 1 117 ? 8.384 -0.410 7.430 1.00 92.31 117 ILE A CA 1
ATOM 969 C C . ILE A 1 117 ? 7.540 -1.309 6.522 1.00 92.31 117 ILE A C 1
ATOM 971 O O . ILE A 1 117 ? 8.066 -2.087 5.735 1.00 92.31 117 ILE A O 1
ATOM 975 N N . GLY A 1 118 ? 6.219 -1.155 6.586 1.00 91.50 118 GLY A N 1
ATOM 976 C CA . GLY A 1 118 ? 5.295 -1.920 5.772 1.00 91.50 118 GLY A CA 1
ATOM 977 C C . GLY A 1 118 ? 5.336 -1.606 4.281 1.00 91.50 118 GLY A C 1
ATOM 978 O O . GLY A 1 118 ? 5.054 -2.491 3.479 1.00 91.50 118 GLY A O 1
ATOM 979 N N . ILE A 1 119 ? 5.672 -0.364 3.933 1.00 94.81 119 ILE A N 1
ATOM 980 C CA . ILE A 1 119 ? 5.829 0.099 2.554 1.00 94.81 119 ILE A CA 1
ATOM 981 C C . ILE A 1 119 ? 7.133 -0.466 1.998 1.00 94.81 119 ILE A C 1
ATOM 983 O O . ILE A 1 119 ? 7.132 -1.054 0.923 1.00 94.81 119 ILE A O 1
ATOM 987 N N . TYR A 1 120 ? 8.222 -0.377 2.767 1.00 95.25 120 TYR A N 1
ATOM 988 C CA . TYR A 1 120 ? 9.516 -0.926 2.360 1.00 95.25 120 TYR A CA 1
ATOM 989 C C . TYR A 1 120 ? 9.472 -2.441 2.163 1.00 95.25 120 TYR A C 1
ATOM 991 O O . TYR A 1 120 ? 10.025 -2.933 1.186 1.00 95.25 120 TYR A O 1
ATOM 999 N N . LEU A 1 121 ? 8.760 -3.172 3.029 1.00 94.50 121 LEU A N 1
ATOM 1000 C CA . LEU A 1 121 ? 8.566 -4.617 2.874 1.00 94.50 121 LEU A CA 1
ATOM 1001 C C . LEU A 1 121 ? 7.858 -4.991 1.566 1.00 94.50 121 LEU A C 1
ATOM 1003 O O . LEU A 1 121 ? 8.158 -6.038 1.005 1.00 94.50 121 LEU A O 1
ATOM 1007 N N . LEU A 1 122 ? 6.935 -4.153 1.089 1.00 94.19 122 LEU A N 1
ATOM 1008 C CA . LEU A 1 122 ? 6.235 -4.374 -0.177 1.00 94.19 122 LEU A CA 1
ATOM 1009 C C . LEU A 1 122 ? 7.067 -3.899 -1.379 1.00 94.19 122 LEU A C 1
ATOM 1011 O O . LEU A 1 122 ? 7.015 -4.504 -2.442 1.00 94.19 122 LEU A O 1
ATOM 1015 N N . TYR A 1 123 ? 7.853 -2.835 -1.204 1.00 96.75 123 TYR A N 1
ATOM 1016 C CA . TYR A 1 123 ? 8.652 -2.220 -2.262 1.00 96.75 123 TYR A CA 1
ATOM 1017 C C . TYR A 1 123 ? 9.938 -2.989 -2.592 1.00 96.75 123 TYR A C 1
ATOM 1019 O O . TYR A 1 123 ? 10.293 -3.107 -3.761 1.00 96.75 123 TYR A O 1
ATOM 1027 N N . TRP A 1 124 ? 10.651 -3.522 -1.598 1.00 95.88 124 TRP A N 1
ATOM 1028 C CA . TRP A 1 124 ? 11.953 -4.167 -1.822 1.00 95.88 124 TRP A CA 1
ATOM 1029 C C . TRP A 1 124 ? 11.925 -5.331 -2.815 1.00 95.88 124 TRP A C 1
ATOM 1031 O O . TRP A 1 124 ? 12.759 -5.328 -3.719 1.00 95.88 124 TRP A O 1
ATOM 1041 N N . PRO A 1 125 ? 10.977 -6.282 -2.739 1.00 95.56 125 PRO A N 1
ATOM 1042 C CA . PRO A 1 125 ? 10.856 -7.334 -3.750 1.00 95.56 125 PRO A CA 1
ATOM 1043 C C . PRO A 1 125 ? 10.676 -6.777 -5.175 1.00 95.56 125 PRO A C 1
ATOM 1045 O O . PRO A 1 125 ? 11.269 -7.292 -6.126 1.00 95.56 125 PRO A O 1
ATOM 1048 N N . CYS A 1 126 ? 9.924 -5.682 -5.327 1.00 95.50 126 CYS A N 1
ATOM 1049 C CA . CYS A 1 126 ? 9.774 -4.977 -6.603 1.00 95.50 126 CYS A CA 1
ATOM 1050 C C . CYS A 1 126 ? 11.100 -4.364 -7.064 1.00 95.50 126 CYS A C 1
ATOM 1052 O O . CYS A 1 126 ? 11.512 -4.561 -8.198 1.00 95.50 126 CYS A O 1
ATOM 1054 N N . ALA A 1 127 ? 11.799 -3.649 -6.181 1.00 95.75 127 ALA A N 1
ATOM 1055 C CA . ALA A 1 127 ? 13.053 -2.983 -6.521 1.00 95.75 127 ALA A CA 1
ATOM 1056 C C . ALA A 1 127 ? 14.140 -3.982 -6.954 1.00 95.75 127 ALA A C 1
ATOM 1058 O O . ALA A 1 127 ? 14.814 -3.760 -7.959 1.00 95.75 127 ALA A O 1
ATOM 1059 N N . TRP A 1 128 ? 14.280 -5.105 -6.238 1.00 95.75 128 TRP A N 1
ATOM 1060 C CA . TRP A 1 128 ? 15.237 -6.158 -6.593 1.00 95.75 128 TRP A CA 1
ATOM 1061 C C . TRP A 1 128 ? 14.914 -6.802 -7.940 1.00 95.75 128 TRP A C 1
ATOM 1063 O O . TRP A 1 128 ? 15.812 -6.998 -8.753 1.00 95.75 128 TRP A O 1
ATOM 1073 N N . SER A 1 129 ? 13.640 -7.094 -8.202 1.00 95.50 129 SER A N 1
ATOM 1074 C CA . SER A 1 129 ? 13.225 -7.696 -9.472 1.00 95.50 129 SER A CA 1
ATOM 1075 C C . SER A 1 129 ? 13.384 -6.749 -10.663 1.00 95.50 129 SER A C 1
ATOM 1077 O O . SER A 1 129 ? 13.894 -7.177 -11.694 1.00 95.50 129 SER A O 1
ATOM 1079 N N . ILE A 1 130 ? 13.058 -5.462 -10.503 1.00 94.94 130 ILE A N 1
ATOM 1080 C CA . ILE A 1 130 ? 13.312 -4.418 -11.511 1.00 94.94 130 ILE A CA 1
ATOM 1081 C C . ILE A 1 130 ? 14.811 -4.320 -11.807 1.00 94.94 130 ILE A C 1
ATOM 1083 O O . ILE A 1 130 ? 15.208 -4.287 -12.971 1.00 94.94 130 ILE A O 1
ATOM 1087 N N . ALA A 1 131 ? 15.656 -4.309 -10.771 1.00 93.81 131 ALA A N 1
ATOM 1088 C CA . ALA A 1 131 ? 17.106 -4.265 -10.938 1.00 93.81 131 ALA A CA 1
ATOM 1089 C C . ALA A 1 131 ? 17.644 -5.508 -11.669 1.00 93.81 131 ALA A C 1
ATOM 1091 O O . ALA A 1 131 ? 18.530 -5.382 -12.508 1.00 93.81 131 ALA A O 1
ATOM 1092 N N . MET A 1 132 ? 17.091 -6.693 -11.392 1.00 92.69 132 MET A N 1
ATOM 1093 C CA . MET A 1 132 ? 17.450 -7.932 -12.091 1.00 92.69 132 MET A CA 1
ATOM 1094 C C . MET A 1 132 ? 16.962 -7.971 -13.546 1.00 92.69 132 MET A C 1
ATOM 1096 O O . MET A 1 132 ? 17.646 -8.540 -14.392 1.00 92.69 132 MET A O 1
ATOM 1100 N N . ALA A 1 133 ? 15.797 -7.389 -13.842 1.00 92.94 133 ALA A N 1
ATOM 1101 C CA . ALA A 1 133 ? 15.251 -7.303 -15.199 1.00 92.94 133 ALA A CA 1
ATOM 1102 C C . ALA A 1 133 ? 15.955 -6.235 -16.057 1.00 92.94 133 ALA A C 1
ATOM 1104 O O . ALA A 1 133 ? 16.028 -6.354 -17.277 1.00 92.94 133 ALA A O 1
ATOM 1105 N N . SER A 1 134 ? 16.512 -5.202 -15.421 1.00 92.31 134 SER A N 1
ATOM 1106 C CA . SER A 1 134 ? 17.187 -4.083 -16.086 1.00 92.31 134 SER A CA 1
ATOM 1107 C C . SER A 1 134 ? 18.603 -4.457 -16.539 1.00 92.31 134 SER A C 1
ATOM 1109 O O . SER A 1 134 ? 19.595 -4.076 -15.916 1.00 92.31 134 SER A O 1
ATOM 1111 N N . VAL A 1 135 ? 18.711 -5.216 -17.632 1.00 89.81 135 VAL A N 1
ATOM 1112 C CA . VAL A 1 135 ? 20.006 -5.658 -18.174 1.00 89.81 135 VAL A CA 1
ATOM 1113 C C . VAL A 1 135 ? 20.800 -4.459 -18.730 1.00 89.81 135 VAL A C 1
ATOM 1115 O O . VAL A 1 135 ? 20.295 -3.744 -19.609 1.00 89.81 135 VAL A O 1
ATOM 1118 N N . PRO A 1 136 ? 22.056 -4.239 -18.284 1.00 86.25 136 PRO A N 1
ATOM 1119 C CA . PRO A 1 136 ? 22.879 -3.127 -18.751 1.00 86.25 136 PRO A CA 1
ATOM 1120 C C . PRO A 1 136 ? 23.013 -3.095 -20.277 1.00 86.25 136 PRO A C 1
ATOM 1122 O O . PRO A 1 136 ? 23.321 -4.106 -20.904 1.00 86.25 136 PRO A O 1
ATOM 1125 N N . GLY A 1 137 ? 22.794 -1.924 -20.877 1.00 82.06 137 GLY A N 1
ATOM 1126 C CA . GLY A 1 137 ? 22.911 -1.715 -22.326 1.00 82.06 137 GLY A CA 1
ATOM 1127 C C . GLY A 1 137 ? 21.652 -2.034 -23.139 1.00 82.06 137 GLY A C 1
ATOM 1128 O O . GLY A 1 137 ? 21.609 -1.678 -24.312 1.00 82.06 137 GLY A O 1
ATOM 1129 N N . THR A 1 138 ? 20.624 -2.637 -22.534 1.00 88.69 138 THR A N 1
ATOM 1130 C CA . THR A 1 138 ? 19.326 -2.885 -23.198 1.00 88.69 138 THR A CA 1
ATOM 1131 C C . THR A 1 138 ? 18.238 -1.944 -22.697 1.00 88.69 138 THR A C 1
ATOM 1133 O O . THR A 1 138 ? 17.527 -1.338 -23.494 1.00 88.69 138 THR A O 1
ATOM 1136 N N . VAL A 1 139 ? 18.154 -1.768 -21.377 1.00 88.75 139 VAL A N 1
ATOM 1137 C CA . VAL A 1 139 ? 17.158 -0.916 -20.728 1.00 88.75 139 VAL A CA 1
ATOM 1138 C C . VAL A 1 139 ? 17.828 0.392 -20.305 1.00 88.75 139 VAL A C 1
ATOM 1140 O O . VAL A 1 139 ? 18.848 0.356 -19.605 1.00 88.75 139 VAL A O 1
ATOM 1143 N N . PRO A 1 140 ? 17.297 1.562 -20.707 1.00 91.38 140 PRO A N 1
ATOM 1144 C CA . PRO A 1 140 ? 17.787 2.841 -20.216 1.00 91.38 140 PRO A CA 1
ATOM 1145 C C . PRO A 1 140 ? 17.640 2.932 -18.695 1.00 91.38 140 PRO A C 1
ATOM 1147 O O . PRO A 1 140 ? 16.572 2.661 -18.151 1.00 91.38 140 PRO A O 1
ATOM 1150 N N . LEU A 1 141 ? 18.686 3.402 -18.007 1.00 89.94 141 LEU A N 1
ATOM 1151 C CA . LEU A 1 141 ? 18.662 3.578 -16.548 1.00 89.94 141 LEU A CA 1
ATOM 1152 C C . LEU A 1 141 ? 17.487 4.455 -16.088 1.00 89.94 141 LEU A C 1
ATOM 1154 O O . LEU A 1 141 ? 16.915 4.221 -15.027 1.00 89.94 141 LEU A O 1
ATOM 1158 N N . GLN A 1 142 ? 17.118 5.451 -16.897 1.00 91.44 142 GLN A N 1
ATOM 1159 C CA . GLN A 1 142 ? 15.980 6.320 -16.624 1.00 91.44 142 GLN A CA 1
ATOM 1160 C C . GLN A 1 142 ? 14.672 5.525 -16.500 1.00 91.44 142 GLN A C 1
ATOM 1162 O O . GLN A 1 142 ? 13.962 5.702 -15.516 1.00 91.44 142 GLN A O 1
ATOM 1167 N N . THR A 1 143 ? 14.401 4.598 -17.423 1.00 91.12 143 THR A N 1
ATOM 1168 C CA . THR A 1 143 ? 13.204 3.746 -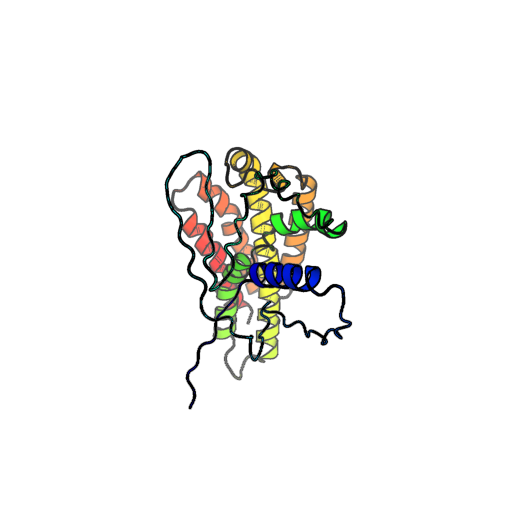17.388 1.00 91.12 143 THR A CA 1
ATOM 1169 C C . THR A 1 143 ? 13.181 2.885 -16.128 1.00 91.12 143 THR A C 1
ATOM 1171 O O . THR A 1 143 ? 12.168 2.826 -15.440 1.00 91.12 143 THR A O 1
ATOM 1174 N N . SER A 1 144 ? 14.313 2.284 -15.750 1.00 92.81 144 SER A N 1
ATOM 1175 C CA . SER A 1 144 ? 14.411 1.491 -14.518 1.00 92.81 144 SER A CA 1
ATOM 1176 C C . SER A 1 144 ? 14.121 2.316 -13.259 1.00 92.81 144 SER A C 1
ATOM 1178 O O . SER A 1 144 ? 13.451 1.835 -12.344 1.00 92.81 144 SER A O 1
ATO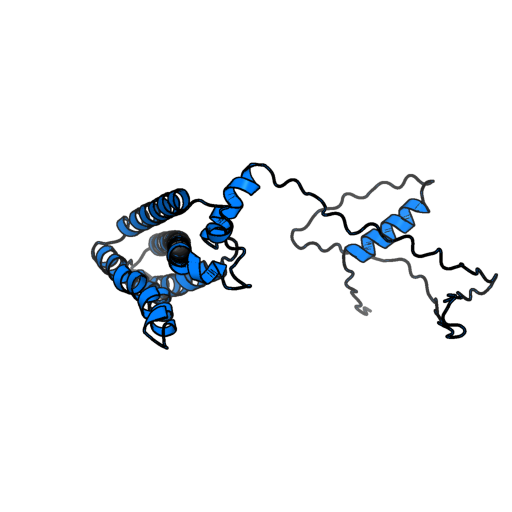M 1180 N N . LEU A 1 145 ? 14.606 3.561 -13.203 1.00 94.06 145 LEU A N 1
ATOM 1181 C CA . LEU A 1 145 ? 14.373 4.470 -12.078 1.00 94.06 145 LEU A CA 1
ATOM 1182 C C . LEU A 1 145 ? 12.927 4.975 -12.027 1.00 94.06 145 LEU A C 1
ATOM 1184 O O . LEU A 1 145 ? 12.352 5.045 -10.940 1.00 94.06 145 LEU A O 1
ATOM 1188 N N . GLU A 1 146 ? 12.332 5.296 -13.176 1.00 94.50 146 GLU A N 1
ATOM 1189 C CA . GLU A 1 146 ? 10.926 5.695 -13.290 1.00 94.50 146 GLU A CA 1
ATOM 1190 C C . GLU A 1 146 ? 10.001 4.558 -12.843 1.00 94.50 146 GLU A C 1
ATOM 1192 O O . GLU A 1 146 ? 9.148 4.764 -11.977 1.00 94.50 146 GLU A O 1
ATOM 1197 N N . THR A 1 147 ? 10.235 3.334 -13.328 1.00 94.44 147 THR A N 1
ATOM 1198 C CA . THR A 1 147 ? 9.494 2.144 -12.895 1.00 94.44 147 THR A CA 1
ATOM 1199 C C . THR A 1 147 ? 9.683 1.902 -11.397 1.00 94.44 147 THR A C 1
ATOM 1201 O O . THR A 1 147 ? 8.703 1.727 -10.676 1.00 94.44 147 THR A O 1
ATOM 1204 N N . ALA A 1 148 ? 10.906 1.975 -10.866 1.00 95.81 148 ALA A N 1
ATOM 1205 C CA . ALA A 1 148 ? 11.139 1.832 -9.427 1.00 95.81 148 ALA A CA 1
ATOM 1206 C C . ALA A 1 148 ? 10.383 2.894 -8.598 1.00 95.81 148 ALA A C 1
ATOM 1208 O O . ALA A 1 148 ? 9.766 2.566 -7.581 1.00 95.81 148 ALA A O 1
ATOM 1209 N N . ALA A 1 149 ? 10.352 4.151 -9.048 1.00 96.44 149 ALA A N 1
ATOM 1210 C CA . ALA A 1 149 ? 9.599 5.216 -8.389 1.00 96.44 149 ALA A CA 1
ATOM 1211 C C . ALA A 1 149 ? 8.079 4.972 -8.433 1.00 96.44 149 ALA A C 1
ATOM 1213 O O . ALA A 1 149 ? 7.406 5.119 -7.407 1.00 96.44 149 ALA A O 1
ATOM 1214 N N . LEU A 1 150 ? 7.541 4.534 -9.578 1.00 95.88 150 LEU A N 1
ATOM 1215 C CA . LEU A 1 150 ? 6.133 4.145 -9.714 1.00 95.88 150 LEU A CA 1
ATOM 1216 C C . LEU A 1 150 ? 5.772 3.021 -8.737 1.00 95.88 150 LEU A C 1
ATOM 1218 O O . LEU A 1 150 ? 4.765 3.113 -8.034 1.00 95.88 150 LEU A O 1
ATOM 1222 N N . PHE A 1 151 ? 6.622 2.000 -8.614 1.00 96.12 151 PHE A N 1
ATOM 1223 C CA . PHE A 1 151 ? 6.414 0.906 -7.665 1.00 96.12 151 PHE A CA 1
ATOM 1224 C C . PHE A 1 151 ? 6.526 1.343 -6.202 1.00 96.12 151 PHE A C 1
ATOM 1226 O O . PHE A 1 151 ? 5.818 0.790 -5.363 1.00 96.12 151 PHE A O 1
ATOM 1233 N N . LEU A 1 152 ? 7.352 2.339 -5.868 1.00 96.75 152 LEU A N 1
ATOM 1234 C CA . LEU A 1 152 ? 7.401 2.901 -4.514 1.00 96.75 152 LEU A CA 1
ATOM 1235 C C . LEU A 1 152 ? 6.081 3.597 -4.151 1.00 96.75 152 LEU A C 1
ATOM 1237 O O . LEU A 1 152 ? 5.532 3.366 -3.069 1.00 96.75 152 LEU A O 1
ATOM 1241 N N . VAL A 1 153 ? 5.546 4.411 -5.066 1.00 96.44 153 VAL A N 1
ATOM 1242 C CA . VAL A 1 153 ? 4.243 5.074 -4.893 1.00 96.44 153 VAL A CA 1
ATOM 1243 C C . VAL A 1 153 ? 3.126 4.032 -4.806 1.00 96.44 153 VAL A C 1
ATOM 1245 O O . VAL A 1 153 ? 2.329 4.056 -3.866 1.00 96.44 153 VAL A O 1
ATOM 1248 N N . GLY A 1 154 ? 3.114 3.067 -5.728 1.00 95.81 154 GLY A N 1
ATOM 1249 C CA . GLY A 1 154 ? 2.169 1.953 -5.734 1.00 95.81 154 GLY A CA 1
ATOM 1250 C C . GLY A 1 154 ? 2.219 1.135 -4.442 1.00 95.81 154 GLY A C 1
ATOM 1251 O O . GLY A 1 154 ? 1.175 0.846 -3.862 1.00 95.81 154 GLY A O 1
ATOM 1252 N N . ALA A 1 155 ? 3.412 0.833 -3.922 1.00 95.94 155 ALA A N 1
ATOM 1253 C CA . ALA A 1 155 ? 3.584 0.120 -2.659 1.00 95.94 155 ALA A CA 1
ATOM 1254 C C . ALA A 1 155 ? 3.026 0.913 -1.468 1.00 95.94 155 ALA A C 1
ATOM 1256 O O . ALA A 1 155 ? 2.371 0.337 -0.598 1.00 95.94 155 ALA A O 1
ATOM 1257 N N . GLY A 1 156 ? 3.232 2.232 -1.432 1.00 95.94 156 GLY A N 1
ATOM 1258 C CA . GLY A 1 156 ? 2.663 3.103 -0.401 1.00 95.94 156 GLY A CA 1
ATOM 1259 C C . GLY A 1 156 ? 1.132 3.111 -0.412 1.00 95.94 156 GLY A C 1
ATOM 1260 O O . GLY A 1 156 ? 0.502 2.966 0.642 1.00 95.94 156 GLY A O 1
ATOM 1261 N N . LEU A 1 157 ? 0.541 3.223 -1.604 1.00 96.06 157 LEU A N 1
ATOM 1262 C CA . LEU A 1 157 ? -0.909 3.218 -1.812 1.00 96.06 157 LEU A CA 1
ATOM 1263 C C . LEU A 1 157 ? -1.528 1.854 -1.491 1.00 96.06 157 LEU A C 1
ATOM 1265 O O . LEU A 1 157 ? -2.476 1.789 -0.713 1.00 96.06 157 LEU A O 1
ATOM 1269 N N . MET A 1 158 ? -0.960 0.765 -2.016 1.00 94.88 158 MET A N 1
ATOM 1270 C CA . MET A 1 158 ? -1.459 -0.597 -1.801 1.00 94.88 158 MET A CA 1
ATOM 1271 C C . MET A 1 158 ? -1.280 -1.063 -0.360 1.00 94.88 158 MET A C 1
ATOM 1273 O O . MET A 1 158 ? -2.167 -1.721 0.186 1.00 94.88 158 MET A O 1
ATOM 1277 N N . ARG A 1 159 ? -0.182 -0.678 0.305 1.00 94.81 159 ARG A N 1
ATOM 1278 C CA . ARG A 1 159 ? -0.030 -0.910 1.744 1.00 94.81 159 ARG A CA 1
ATOM 1279 C C . ARG A 1 159 ? -1.113 -0.172 2.523 1.00 94.81 159 ARG A C 1
ATOM 1281 O O . ARG A 1 159 ? -1.707 -0.769 3.418 1.00 94.81 159 ARG A O 1
ATOM 1288 N N . GLY A 1 160 ? -1.368 1.089 2.176 1.00 94.19 160 GLY A N 1
ATOM 1289 C CA . GLY A 1 160 ? -2.431 1.894 2.769 1.00 94.19 160 GLY A CA 1
ATOM 1290 C C . GLY A 1 160 ? -3.804 1.249 2.597 1.00 94.19 160 GLY A C 1
ATOM 1291 O O . GLY A 1 160 ? -4.471 0.979 3.591 1.00 94.19 160 GLY A O 1
ATOM 1292 N N . ALA A 1 161 ? -4.171 0.904 1.363 1.00 94.62 161 ALA A N 1
ATOM 1293 C CA . ALA A 1 161 ? -5.436 0.253 1.031 1.00 94.62 161 ALA A CA 1
ATOM 1294 C C . ALA A 1 161 ? -5.606 -1.090 1.757 1.00 94.62 161 ALA A C 1
ATOM 1296 O O . ALA A 1 161 ? -6.639 -1.333 2.380 1.00 94.62 161 ALA A O 1
ATOM 1297 N N . GLY A 1 162 ? -4.566 -1.933 1.753 1.00 93.06 162 GLY A N 1
ATOM 1298 C CA . GLY A 1 162 ? -4.551 -3.207 2.471 1.00 93.06 162 GLY A CA 1
ATOM 1299 C C . GLY A 1 162 ? -4.725 -3.039 3.984 1.00 93.06 162 GLY A C 1
ATOM 1300 O O . GLY A 1 162 ? -5.374 -3.852 4.634 1.00 93.06 162 GLY A O 1
ATOM 1301 N N . CYS A 1 163 ? -4.193 -1.958 4.559 1.00 92.62 163 CYS A N 1
ATOM 1302 C CA . CYS A 1 163 ? -4.397 -1.633 5.966 1.00 92.62 163 CYS A CA 1
ATOM 1303 C C . CYS A 1 163 ? -5.822 -1.157 6.254 1.00 92.62 163 CYS A C 1
ATOM 1305 O O . CYS A 1 163 ? -6.413 -1.623 7.225 1.00 92.62 163 CYS A O 1
ATOM 1307 N N . THR A 1 164 ? -6.368 -0.291 5.399 1.00 93.94 164 THR A N 1
ATOM 1308 C CA . THR A 1 164 ? -7.732 0.232 5.512 1.00 93.94 164 THR A CA 1
ATOM 1309 C C . THR A 1 164 ? -8.764 -0.895 5.438 1.00 93.94 164 THR A C 1
ATOM 1311 O O . THR A 1 164 ? -9.580 -1.028 6.346 1.00 93.94 164 THR A O 1
ATOM 1314 N N . ILE A 1 165 ? -8.694 -1.760 4.416 1.00 92.19 165 ILE A N 1
ATOM 1315 C CA . ILE A 1 165 ? -9.641 -2.877 4.259 1.00 92.19 165 ILE A CA 1
ATOM 1316 C C . ILE A 1 165 ? -9.528 -3.886 5.405 1.00 92.19 165 ILE A C 1
ATOM 1318 O O . ILE A 1 165 ? -10.536 -4.392 5.893 1.00 92.19 165 ILE A O 1
ATOM 1322 N N . ASN A 1 166 ? -8.307 -4.138 5.886 1.00 91.56 166 ASN A N 1
ATOM 1323 C CA . ASN A 1 166 ? -8.091 -5.025 7.018 1.00 91.56 166 ASN A CA 1
ATOM 1324 C C . ASN A 1 166 ? -8.751 -4.485 8.290 1.00 91.56 166 ASN A C 1
ATOM 1326 O O . ASN A 1 166 ? -9.382 -5.238 9.021 1.00 91.56 166 ASN A O 1
ATOM 1330 N N . ASP A 1 167 ? -8.608 -3.189 8.558 1.00 91.06 167 ASP A N 1
ATOM 1331 C CA . ASP A 1 167 ? -9.181 -2.560 9.747 1.00 91.06 167 ASP A CA 1
ATOM 1332 C C . ASP A 1 167 ? -10.711 -2.458 9.655 1.00 91.06 167 ASP A C 1
ATOM 1334 O O . ASP A 1 167 ? -11.385 -2.545 10.679 1.00 91.06 167 ASP A O 1
ATOM 1338 N N . MET A 1 168 ? -11.268 -2.338 8.444 1.00 91.19 168 MET A N 1
ATOM 1339 C CA . MET A 1 168 ? -12.715 -2.418 8.221 1.00 91.19 168 MET A CA 1
ATOM 1340 C C . MET A 1 168 ? -13.264 -3.814 8.544 1.00 91.19 168 MET A C 1
ATOM 1342 O O . MET A 1 168 ? -14.267 -3.930 9.240 1.00 91.19 168 MET A O 1
ATOM 1346 N N . TRP A 1 169 ? -12.605 -4.881 8.080 1.00 89.62 169 TRP A N 1
ATOM 1347 C CA . TRP A 1 169 ? -13.052 -6.260 8.328 1.00 89.62 169 TRP A CA 1
ATOM 1348 C C . TRP A 1 169 ? -12.765 -6.783 9.736 1.00 89.62 169 TRP A C 1
ATOM 1350 O O . TRP A 1 169 ? -13.487 -7.659 10.219 1.00 89.62 169 TRP A O 1
ATOM 1360 N N . ASP A 1 170 ? -11.727 -6.266 10.391 1.00 89.75 170 ASP A N 1
ATOM 1361 C CA . ASP A 1 170 ? -11.345 -6.668 11.744 1.00 89.75 170 ASP A CA 1
ATOM 1362 C C . ASP A 1 170 ? -11.990 -5.770 12.826 1.00 89.75 170 ASP A C 1
ATOM 1364 O O . ASP A 1 170 ? -11.757 -6.015 14.005 1.00 89.75 170 ASP A O 1
ATOM 1368 N N . ARG A 1 171 ? -12.833 -4.780 12.475 1.00 90.12 171 ARG A N 1
ATOM 1369 C CA . ARG A 1 171 ? -13.398 -3.762 13.394 1.00 90.12 171 ARG A CA 1
ATOM 1370 C C . ARG A 1 171 ? -13.970 -4.335 14.698 1.00 90.12 171 ARG A C 1
ATOM 1372 O O . ARG A 1 171 ? -13.570 -3.906 15.781 1.00 90.12 171 ARG A O 1
ATOM 1379 N N . ASP A 1 172 ? -14.868 -5.315 14.609 1.00 89.56 172 ASP A N 1
ATOM 1380 C CA . ASP A 1 172 ? -15.539 -5.908 15.780 1.00 89.56 172 ASP A CA 1
ATOM 1381 C C . ASP A 1 172 ? -14.585 -6.706 16.678 1.00 89.56 172 ASP A C 1
ATOM 1383 O O . ASP A 1 172 ? -14.788 -6.824 17.889 1.00 89.56 172 ASP A O 1
ATOM 1387 N N . VAL A 1 173 ? -13.543 -7.283 16.076 1.00 89.12 173 VAL A N 1
ATOM 1388 C CA . VAL A 1 173 ? -12.516 -8.059 16.777 1.00 89.12 173 VAL A CA 1
ATOM 1389 C C . VAL A 1 173 ? -11.503 -7.112 17.412 1.00 89.12 173 VAL A C 1
ATOM 1391 O O . VAL A 1 173 ? -11.157 -7.265 18.582 1.00 89.12 173 VAL A O 1
ATOM 1394 N N . ASP A 1 174 ? -11.079 -6.092 16.669 1.00 90.12 174 ASP A N 1
ATOM 1395 C CA . ASP A 1 174 ? -10.126 -5.082 17.110 1.00 90.12 174 ASP A CA 1
ATOM 1396 C C . ASP A 1 174 ? -10.663 -4.279 18.306 1.00 90.12 174 ASP A C 1
ATOM 1398 O O . ASP A 1 174 ? -9.868 -3.895 19.166 1.00 90.12 174 ASP A O 1
ATOM 1402 N N . ALA A 1 175 ? -11.987 -4.095 18.408 1.00 90.69 175 ALA A N 1
ATOM 1403 C CA . ALA A 1 175 ? -12.661 -3.475 19.553 1.00 90.69 175 ALA A CA 1
ATOM 1404 C C . ALA A 1 175 ? -12.537 -4.276 20.860 1.00 90.69 175 ALA A C 1
ATOM 1406 O O . ALA A 1 175 ? -12.532 -3.696 21.944 1.00 90.69 175 ALA A O 1
ATOM 1407 N N . LYS A 1 176 ? -12.401 -5.603 20.768 1.00 92.12 176 LYS A N 1
ATOM 1408 C CA . LYS A 1 176 ? -12.304 -6.509 21.924 1.00 92.12 176 LYS A CA 1
ATOM 1409 C C . LYS A 1 176 ? -10.861 -6.739 22.383 1.00 92.12 176 LYS A C 1
ATOM 1411 O O . LYS A 1 176 ? -10.642 -7.421 23.380 1.00 92.12 176 LYS A O 1
ATOM 1416 N N . VAL A 1 177 ? -9.873 -6.199 21.665 1.00 91.31 177 VAL A N 1
ATOM 1417 C CA . VAL A 1 177 ? -8.447 -6.466 21.891 1.00 91.31 177 VAL A CA 1
ATOM 1418 C C . VAL A 1 177 ? -7.715 -5.198 22.338 1.00 91.31 177 VAL A C 1
ATOM 1420 O O . VAL A 1 177 ? -7.687 -4.181 21.649 1.00 91.31 177 VAL A O 1
ATOM 1423 N N . GLU A 1 178 ? -7.028 -5.290 23.479 1.00 89.69 178 GLU A N 1
ATOM 1424 C CA . GLU A 1 178 ? -6.344 -4.169 24.145 1.00 89.69 178 GLU A CA 1
ATOM 1425 C C . GLU A 1 178 ? -5.343 -3.429 23.242 1.00 89.69 178 GLU A C 1
ATOM 1427 O O . GLU A 1 178 ? -5.244 -2.204 23.267 1.00 89.69 178 GLU A O 1
ATOM 1432 N N . ARG A 1 179 ? -4.628 -4.165 22.384 1.00 90.38 179 ARG A N 1
ATOM 1433 C CA . ARG A 1 179 ? -3.638 -3.602 21.451 1.00 90.38 179 ARG A CA 1
ATOM 1434 C C . ARG A 1 179 ? -4.272 -2.752 20.342 1.00 90.38 179 ARG A C 1
ATOM 1436 O O . ARG A 1 179 ? -3.595 -1.917 19.747 1.00 90.38 179 ARG A O 1
ATOM 1443 N N . THR A 1 180 ? -5.526 -3.014 19.994 1.00 89.06 180 THR A N 1
ATOM 1444 C CA . THR A 1 180 ? -6.162 -2.533 18.756 1.00 89.06 180 THR A CA 1
ATOM 1445 C C . THR A 1 180 ? -7.405 -1.694 19.005 1.00 89.06 180 THR A C 1
ATOM 1447 O O . THR A 1 180 ? -7.893 -1.060 18.074 1.00 89.06 180 THR A O 1
ATOM 1450 N N . LYS A 1 181 ? -7.850 -1.591 20.261 1.00 87.88 181 LYS A N 1
ATOM 1451 C CA . LYS A 1 181 ? -8.971 -0.740 20.672 1.00 87.88 181 LYS A CA 1
ATOM 1452 C C . LYS A 1 181 ? -8.789 0.745 20.337 1.00 87.88 181 LYS A C 1
ATOM 1454 O O . LYS A 1 181 ? -9.763 1.475 20.229 1.00 87.88 181 LYS A O 1
ATOM 1459 N N . SER A 1 182 ? -7.544 1.200 20.171 1.00 87.00 182 SER A N 1
ATOM 1460 C CA . SER A 1 182 ? -7.197 2.587 19.836 1.00 87.00 182 SER A CA 1
ATOM 1461 C C . SER A 1 182 ? -7.135 2.870 18.329 1.00 87.00 182 SER A C 1
ATOM 1463 O O . SER A 1 182 ? -6.733 3.965 17.929 1.00 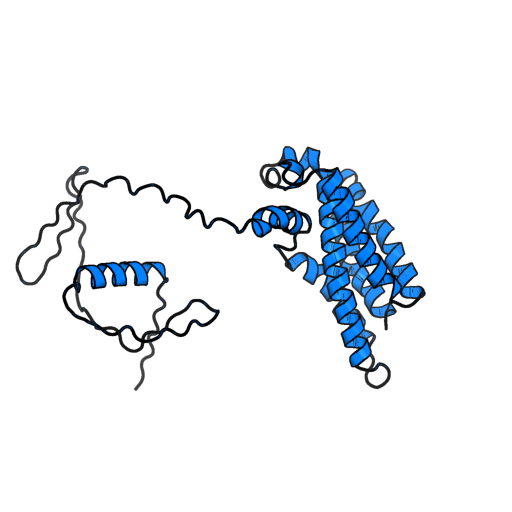87.00 182 SER A O 1
ATOM 1465 N N . ARG A 1 183 ? -7.496 1.903 17.470 1.00 89.69 183 ARG A N 1
ATOM 1466 C CA . ARG A 1 183 ? -7.506 2.100 16.013 1.00 89.69 183 ARG A CA 1
ATOM 1467 C C . ARG A 1 183 ? -8.568 3.135 15.598 1.00 89.69 183 ARG A C 1
ATOM 1469 O O . ARG A 1 183 ? -9.664 3.108 16.157 1.00 89.69 183 ARG A O 1
ATOM 1476 N N . PRO A 1 184 ? -8.305 3.974 14.574 1.00 89.00 184 PRO A N 1
ATOM 1477 C CA . PRO A 1 184 ? -9.209 5.061 14.172 1.00 89.00 184 PRO A CA 1
ATOM 1478 C C . PRO A 1 184 ? -10.648 4.634 13.829 1.00 89.00 184 PRO A C 1
ATOM 1480 O O . PRO A 1 184 ? -11.587 5.367 14.122 1.00 89.00 184 PRO A O 1
ATOM 1483 N N . LEU A 1 185 ? -10.826 3.448 13.234 1.00 90.12 185 LEU A N 1
ATOM 1484 C CA . LEU A 1 185 ? -12.140 2.878 12.888 1.00 90.12 185 LEU A CA 1
ATOM 1485 C C . LEU A 1 185 ? -12.919 2.353 14.106 1.00 90.12 185 LEU A C 1
ATOM 1487 O O . LEU A 1 185 ? -14.149 2.344 14.107 1.00 90.12 185 LEU A O 1
ATOM 1491 N N . VAL A 1 186 ? -12.210 1.908 15.148 1.00 89.06 186 VAL A N 1
ATOM 1492 C CA . VAL A 1 186 ? -12.814 1.404 16.391 1.00 89.06 186 VAL A CA 1
ATOM 1493 C C . VAL A 1 186 ? -13.231 2.569 17.281 1.00 89.06 186 VAL A C 1
ATOM 1495 O O . VAL A 1 186 ? -14.337 2.577 17.811 1.00 89.06 186 VAL A O 1
ATOM 1498 N N . THR A 1 187 ? -12.370 3.582 17.405 1.00 88.19 187 THR A N 1
ATOM 1499 C CA . THR A 1 187 ? -12.638 4.781 18.211 1.00 88.19 187 THR A CA 1
ATOM 1500 C C . THR A 1 187 ? -13.646 5.735 17.567 1.00 88.19 187 THR A C 1
ATOM 1502 O O . THR A 1 187 ? -14.071 6.687 18.214 1.00 88.19 187 THR A O 1
ATOM 1505 N N . GLY A 1 188 ? -14.020 5.507 16.303 1.00 88.06 188 GLY A N 1
ATOM 1506 C CA . GLY A 1 188 ? -14.920 6.380 15.547 1.00 88.06 188 GLY A CA 1
ATOM 1507 C C . GLY A 1 188 ? -14.267 7.678 15.061 1.00 88.06 188 GLY A C 1
ATOM 1508 O O . GLY A 1 188 ? -14.970 8.569 14.595 1.00 88.06 188 GLY A O 1
ATOM 1509 N N . ALA A 1 189 ? -12.936 7.791 15.136 1.00 88.50 189 ALA A N 1
ATOM 1510 C CA . ALA A 1 189 ? -12.196 8.937 14.604 1.00 88.50 189 ALA A CA 1
ATOM 1511 C C . ALA A 1 189 ? -12.300 9.048 13.070 1.00 88.50 189 ALA A C 1
ATOM 1513 O O . ALA A 1 189 ? -12.147 10.136 12.520 1.00 88.50 189 ALA A O 1
ATOM 1514 N N . VAL A 1 190 ? -12.561 7.928 12.387 1.00 90.38 190 VAL A N 1
ATOM 1515 C CA . VAL A 1 190 ? -12.911 7.865 10.962 1.00 90.38 190 VAL A CA 1
ATOM 1516 C C . VAL A 1 190 ? -14.198 7.056 10.831 1.00 90.38 190 VAL A C 1
ATOM 1518 O O . VAL A 1 190 ? -14.281 5.948 11.364 1.00 90.38 190 VAL A O 1
ATOM 1521 N N . SER A 1 191 ? -15.206 7.594 10.137 1.00 92.19 191 SER A N 1
ATOM 1522 C CA . SER A 1 191 ? -16.450 6.855 9.884 1.00 92.19 191 SER A CA 1
ATOM 1523 C C . SER A 1 191 ? -16.230 5.732 8.865 1.00 92.19 191 SER A C 1
ATOM 1525 O O . SER A 1 191 ? -15.328 5.800 8.032 1.00 92.19 191 SER A O 1
ATOM 1527 N N . GLU A 1 192 ? -17.085 4.707 8.864 1.00 91.75 192 GLU A N 1
ATOM 1528 C CA . GLU A 1 192 ? -16.989 3.637 7.858 1.00 91.75 192 GLU A CA 1
ATOM 1529 C C . GLU A 1 192 ? -17.141 4.171 6.431 1.00 91.75 192 GLU A C 1
ATOM 1531 O O . GLU A 1 192 ? -16.397 3.779 5.537 1.00 91.75 192 GLU A O 1
ATOM 1536 N N . THR A 1 193 ? -18.044 5.131 6.224 1.00 93.12 193 THR A N 1
ATOM 1537 C CA . THR A 1 193 ? -18.221 5.796 4.928 1.00 93.12 193 THR A CA 1
ATOM 1538 C C . THR A 1 193 ? -16.961 6.544 4.493 1.00 93.12 193 THR A C 1
ATOM 1540 O O . THR A 1 193 ? -16.557 6.439 3.337 1.00 93.12 193 THR A O 1
ATOM 1543 N N . GLN A 1 194 ? -16.290 7.245 5.412 1.00 93.94 194 GLN A N 1
ATOM 1544 C CA . GLN A 1 194 ? -15.013 7.907 5.141 1.00 93.94 194 GLN A CA 1
ATOM 1545 C C . GLN A 1 194 ? -13.908 6.899 4.826 1.00 93.94 194 GLN A C 1
ATOM 1547 O O . GLN A 1 194 ? -13.123 7.130 3.910 1.00 93.94 194 GLN A O 1
ATOM 1552 N N . ALA A 1 195 ? -13.861 5.773 5.540 1.00 94.06 195 ALA A N 1
ATOM 1553 C CA . ALA A 1 195 ? -12.894 4.714 5.278 1.00 94.06 195 ALA A CA 1
ATOM 1554 C C . ALA A 1 195 ? -13.104 4.076 3.896 1.00 94.06 195 ALA A C 1
ATOM 1556 O O . ALA A 1 195 ? -12.125 3.859 3.188 1.00 94.06 195 ALA A O 1
ATOM 1557 N N . VAL A 1 196 ? -14.354 3.854 3.470 1.00 95.44 196 VAL A N 1
ATOM 1558 C CA . VAL A 1 196 ? -14.680 3.364 2.118 1.00 95.44 196 VAL A CA 1
ATOM 1559 C C . VAL A 1 196 ? -14.249 4.365 1.047 1.00 95.44 196 VAL A C 1
ATOM 1561 O O . VAL A 1 196 ? -13.604 3.974 0.077 1.00 95.44 196 VAL A O 1
ATOM 1564 N N . VAL A 1 197 ? -14.558 5.655 1.216 1.00 96.25 197 VAL A N 1
ATOM 1565 C CA . VAL A 1 197 ? -14.144 6.703 0.264 1.00 96.25 197 VAL A CA 1
ATOM 1566 C C . VAL A 1 197 ? -12.620 6.798 0.190 1.00 96.25 197 VAL A C 1
ATOM 1568 O O . VAL A 1 197 ? -12.055 6.888 -0.899 1.00 96.25 197 VAL A O 1
ATOM 1571 N N . PHE A 1 198 ? -11.940 6.728 1.333 1.00 95.56 198 PHE A N 1
ATOM 1572 C CA . PHE A 1 198 ? -10.483 6.745 1.397 1.00 95.56 198 PHE A CA 1
ATOM 1573 C C . PHE A 1 198 ? -9.862 5.506 0.739 1.00 95.56 198 PHE A C 1
ATOM 1575 O O . PHE A 1 198 ? -8.928 5.639 -0.049 1.00 95.56 198 PHE A O 1
ATOM 1582 N N . LEU A 1 199 ? -10.420 4.319 0.987 1.00 95.31 199 LEU A N 1
ATOM 1583 C CA . LEU A 1 199 ? -10.022 3.078 0.325 1.00 95.31 199 LEU A CA 1
ATOM 1584 C C . LEU A 1 199 ? -10.202 3.183 -1.194 1.00 95.31 199 LEU A C 1
ATOM 1586 O O . LEU A 1 199 ? -9.283 2.861 -1.942 1.00 95.31 199 LEU A O 1
ATOM 1590 N N . ALA A 1 200 ? -11.355 3.676 -1.654 1.00 96.06 200 ALA A N 1
ATOM 1591 C CA . ALA A 1 200 ? -11.633 3.871 -3.072 1.00 96.06 200 ALA A CA 1
ATOM 1592 C C . ALA A 1 200 ? -10.644 4.853 -3.714 1.00 96.06 200 ALA A C 1
ATOM 1594 O O . ALA A 1 200 ? -10.151 4.591 -4.810 1.00 96.06 200 ALA A O 1
ATOM 1595 N N . ALA A 1 201 ? -10.289 5.941 -3.023 1.00 96.62 201 ALA A N 1
ATOM 1596 C CA . ALA A 1 201 ? -9.272 6.881 -3.487 1.00 96.62 201 ALA A CA 1
ATOM 1597 C C . ALA A 1 201 ? -7.883 6.224 -3.588 1.00 96.62 201 ALA A C 1
ATOM 1599 O O . ALA A 1 201 ? -7.219 6.353 -4.616 1.00 96.62 201 ALA A O 1
ATOM 1600 N N . GLN A 1 202 ? -7.459 5.471 -2.566 1.00 96.12 202 GLN A N 1
ATOM 1601 C CA . GLN A 1 202 ? -6.182 4.746 -2.575 1.00 96.12 202 GLN A CA 1
ATOM 1602 C C . GLN A 1 202 ? -6.116 3.722 -3.715 1.00 96.12 202 GLN A C 1
ATOM 1604 O O . GLN A 1 202 ? -5.118 3.675 -4.432 1.00 96.12 202 GLN A O 1
ATOM 1609 N N . LEU A 1 203 ? -7.180 2.936 -3.910 1.00 95.31 203 LEU A N 1
ATOM 1610 C CA . LEU A 1 203 ? -7.267 1.937 -4.975 1.00 95.31 203 LEU A CA 1
ATOM 1611 C C . LEU A 1 203 ? -7.329 2.575 -6.365 1.00 95.31 203 LEU A C 1
ATOM 1613 O O . LEU A 1 203 ? -6.696 2.067 -7.283 1.00 95.31 203 LEU A O 1
ATOM 1617 N N . SER A 1 204 ? -8.027 3.701 -6.523 1.00 96.75 204 SER A N 1
ATOM 1618 C CA . SER A 1 204 ? -8.088 4.426 -7.800 1.00 96.75 204 SER A CA 1
ATOM 1619 C C . SER A 1 204 ? -6.720 4.983 -8.192 1.00 96.75 204 SER A C 1
ATOM 1621 O O . SER A 1 204 ? -6.303 4.853 -9.340 1.00 96.75 204 SER A O 1
ATOM 1623 N N . LEU A 1 205 ? -5.981 5.549 -7.232 1.00 97.00 205 LEU A N 1
ATOM 1624 C CA . LEU A 1 205 ? -4.610 6.009 -7.461 1.00 97.00 205 LEU A CA 1
ATOM 1625 C C . LEU A 1 205 ? -3.660 4.838 -7.740 1.00 97.00 205 LEU A C 1
ATOM 1627 O O . LEU A 1 205 ? -2.823 4.930 -8.634 1.00 97.00 205 LEU A O 1
ATOM 1631 N N . ALA A 1 206 ? -3.800 3.721 -7.021 1.00 95.56 206 ALA A N 1
ATOM 1632 C CA . ALA A 1 206 ? -2.998 2.527 -7.271 1.00 95.56 206 ALA A CA 1
ATOM 1633 C C . ALA A 1 206 ? -3.285 1.926 -8.658 1.00 95.56 206 ALA A C 1
ATOM 1635 O O . ALA A 1 206 ? -2.359 1.515 -9.353 1.00 95.56 206 ALA A O 1
ATOM 1636 N N . LEU A 1 207 ? -4.547 1.934 -9.094 1.00 95.44 207 LEU A N 1
ATOM 1637 C CA . LEU A 1 207 ? -4.940 1.526 -10.439 1.00 95.44 207 LEU A CA 1
ATOM 1638 C C . LEU A 1 207 ? -4.345 2.460 -11.498 1.00 95.44 207 LEU A C 1
ATOM 1640 O O . LEU A 1 207 ? -3.831 1.978 -12.500 1.00 95.44 207 LEU A O 1
ATOM 1644 N N . ALA A 1 208 ? -4.343 3.775 -11.267 1.00 96.44 208 ALA A N 1
ATOM 1645 C CA . ALA A 1 208 ? -3.708 4.729 -12.174 1.00 96.44 208 ALA A CA 1
ATOM 1646 C C . ALA A 1 208 ? -2.195 4.484 -12.324 1.00 96.44 208 ALA A C 1
ATOM 1648 O O . ALA A 1 208 ? -1.651 4.681 -13.407 1.00 96.44 208 ALA A O 1
ATOM 1649 N N . VAL A 1 209 ? -1.514 4.029 -11.265 1.00 95.69 209 VAL A N 1
ATOM 1650 C CA . VAL A 1 209 ? -0.113 3.577 -11.345 1.00 95.69 209 VAL A CA 1
ATOM 1651 C C . VAL A 1 209 ? -0.005 2.274 -12.141 1.00 95.69 209 VAL A C 1
ATOM 1653 O O . VAL A 1 209 ? 0.856 2.161 -13.007 1.00 95.69 209 VAL A O 1
ATOM 1656 N N . LEU A 1 210 ? -0.891 1.304 -11.899 1.00 94.38 210 LEU A N 1
ATOM 1657 C CA . LEU A 1 210 ? -0.875 0.015 -12.597 1.00 94.38 210 LEU A CA 1
ATOM 1658 C C . LEU A 1 210 ? -1.101 0.165 -14.110 1.00 94.38 210 LEU A C 1
ATOM 1660 O O . LEU A 1 210 ? -0.431 -0.499 -14.893 1.00 94.38 210 LEU A O 1
ATOM 1664 N N . LEU A 1 211 ? -2.009 1.053 -14.525 1.00 94.62 211 LEU A N 1
ATOM 1665 C CA . LEU A 1 211 ? -2.335 1.302 -15.934 1.00 94.62 211 LEU A CA 1
ATOM 1666 C C . LEU A 1 211 ? -1.210 1.987 -16.725 1.00 94.62 211 LEU A C 1
ATOM 1668 O O . LEU A 1 211 ? -1.280 2.029 -17.948 1.00 94.62 211 LEU A O 1
ATOM 1672 N N . GLN A 1 212 ? -0.183 2.511 -16.050 1.00 94.12 212 GLN A N 1
ATOM 1673 C CA . GLN A 1 212 ? 1.024 3.027 -16.707 1.00 94.12 212 GLN A CA 1
ATOM 1674 C C . GLN A 1 212 ? 2.002 1.908 -17.096 1.00 94.12 212 GLN A C 1
ATOM 1676 O O . GLN A 1 212 ? 2.969 2.170 -17.806 1.00 94.12 212 GLN A O 1
ATOM 1681 N N . LEU A 1 213 ? 1.771 0.673 -16.635 1.00 93.25 213 LEU A N 1
ATOM 1682 C CA . LEU A 1 213 ? 2.593 -0.486 -16.975 1.00 93.25 213 LEU A CA 1
ATOM 1683 C C . LEU A 1 213 ? 2.108 -1.164 -18.266 1.00 93.25 213 LEU A C 1
ATOM 1685 O O . LEU A 1 213 ? 1.055 -0.850 -18.820 1.00 93.25 213 LEU A O 1
ATOM 1689 N N . ASN A 1 214 ? 2.879 -2.141 -18.743 1.00 93.44 214 ASN A N 1
ATOM 1690 C CA . ASN A 1 214 ? 2.503 -2.942 -19.903 1.00 93.44 214 ASN A CA 1
ATOM 1691 C C . ASN A 1 214 ? 1.288 -3.856 -19.615 1.00 93.44 214 ASN A C 1
ATOM 1693 O O . ASN A 1 214 ? 0.961 -4.166 -18.467 1.00 93.44 214 ASN A O 1
ATOM 1697 N N . CYS A 1 215 ? 0.613 -4.317 -20.675 1.00 93.88 215 CYS A N 1
ATOM 1698 C CA . CYS A 1 215 ? -0.613 -5.119 -20.559 1.00 93.88 215 CYS A CA 1
ATOM 1699 C C . CYS A 1 215 ? -0.413 -6.407 -19.738 1.00 93.88 215 CYS A C 1
ATOM 1701 O O . CYS A 1 215 ? -1.282 -6.783 -18.950 1.00 93.88 215 CYS A O 1
ATOM 1703 N N . TYR A 1 216 ? 0.752 -7.046 -19.864 1.00 94.62 216 TYR A N 1
ATOM 1704 C CA . TYR A 1 216 ? 1.078 -8.250 -19.106 1.00 94.62 216 TYR A CA 1
ATOM 1705 C C . TYR A 1 216 ? 1.181 -7.961 -17.599 1.00 94.62 216 TYR A C 1
ATOM 1707 O O . TYR A 1 216 ? 0.540 -8.642 -16.796 1.00 94.62 216 TYR A O 1
ATOM 1715 N N . SER A 1 217 ? 1.894 -6.902 -17.205 1.00 94.44 217 SER A N 1
ATOM 1716 C CA . SER A 1 217 ? 1.974 -6.438 -15.819 1.00 94.44 217 SER A CA 1
ATOM 1717 C C . SER A 1 217 ? 0.620 -5.995 -15.273 1.00 94.44 217 SER A C 1
ATOM 1719 O O . SER A 1 217 ? 0.340 -6.240 -14.104 1.00 94.44 217 SER A O 1
ATOM 1721 N N . ILE A 1 218 ? -0.254 -5.398 -16.088 1.00 94.75 218 ILE A N 1
ATOM 1722 C CA . ILE A 1 218 ? -1.615 -5.040 -15.658 1.00 94.75 218 ILE A CA 1
ATOM 1723 C C . ILE A 1 218 ? -2.390 -6.298 -15.254 1.00 94.75 218 ILE A C 1
ATOM 1725 O O . ILE A 1 218 ? -2.946 -6.348 -14.156 1.00 94.75 218 ILE A O 1
ATOM 1729 N N . VAL A 1 219 ? -2.394 -7.333 -16.098 1.00 95.31 219 VAL A N 1
ATOM 1730 C CA . VAL A 1 219 ? -3.086 -8.600 -15.806 1.00 95.31 219 VAL A CA 1
ATOM 1731 C C . VAL A 1 219 ? -2.461 -9.297 -14.595 1.00 95.31 219 VAL A C 1
ATOM 1733 O O . VAL A 1 219 ? -3.175 -9.733 -13.688 1.00 95.31 219 VAL A O 1
ATOM 1736 N N . LEU A 1 220 ? -1.128 -9.351 -14.530 1.00 94.81 220 LEU A N 1
ATOM 1737 C CA . LEU A 1 220 ? -0.404 -9.964 -13.419 1.00 94.81 220 LEU A CA 1
ATOM 1738 C C . LEU A 1 220 ? -0.637 -9.213 -12.098 1.00 94.81 220 LEU A C 1
ATOM 1740 O O . LEU A 1 220 ? -0.848 -9.830 -11.052 1.00 94.81 220 LEU A O 1
ATOM 1744 N N . GLY A 1 221 ? -0.659 -7.884 -12.133 1.00 93.12 221 GLY A N 1
ATOM 1745 C CA . GLY A 1 221 ? -0.969 -7.032 -10.991 1.00 93.12 221 GLY A CA 1
ATOM 1746 C C . GLY A 1 221 ? -2.416 -7.199 -10.538 1.00 93.12 221 GLY A C 1
ATOM 1747 O O . GLY A 1 221 ? -2.661 -7.392 -9.348 1.00 93.12 221 GLY A O 1
ATOM 1748 N N . ALA A 1 222 ? -3.372 -7.234 -11.469 1.00 92.62 222 ALA A N 1
ATOM 1749 C CA . ALA A 1 222 ? -4.7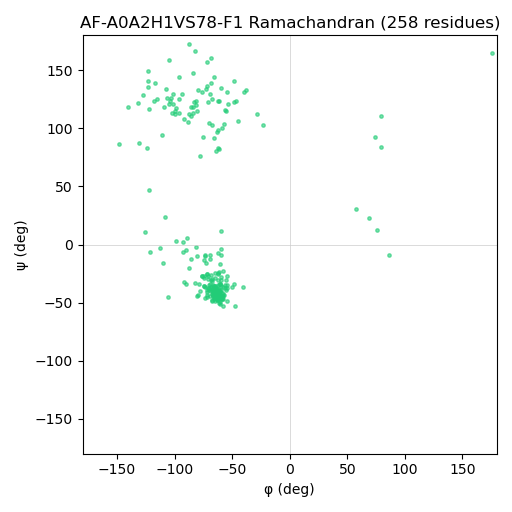79 -7.484 -11.164 1.00 92.62 222 ALA A CA 1
ATOM 1750 C C . ALA A 1 222 ? -4.995 -8.868 -10.531 1.00 92.62 222 ALA A C 1
ATOM 1752 O O . ALA A 1 222 ? -5.755 -8.994 -9.571 1.00 92.62 222 ALA A O 1
ATOM 1753 N N . SER A 1 223 ? -4.269 -9.895 -10.987 1.00 93.69 223 SER A N 1
ATOM 1754 C CA . SER A 1 223 ? -4.365 -11.247 -10.420 1.00 93.69 223 SER A CA 1
ATOM 1755 C C . SER A 1 223 ? -3.948 -11.322 -8.942 1.00 93.69 223 SER A C 1
ATOM 1757 O O . SER A 1 223 ? -4.461 -12.162 -8.200 1.00 93.69 223 SER A O 1
ATOM 1759 N N . SER A 1 224 ? -3.116 -10.384 -8.465 1.00 92.31 224 SER A N 1
ATOM 1760 C CA . SER A 1 224 ? -2.744 -10.283 -7.044 1.00 92.31 224 SER A CA 1
ATOM 1761 C C . SER A 1 224 ? -3.941 -10.016 -6.124 1.00 92.31 224 SER A C 1
ATOM 1763 O O . SER A 1 224 ? -3.903 -10.379 -4.946 1.00 92.31 224 SER A O 1
ATOM 1765 N N . MET A 1 225 ? -5.035 -9.445 -6.651 1.00 89.19 225 MET A N 1
ATOM 1766 C CA . MET A 1 225 ? -6.261 -9.198 -5.884 1.00 89.19 225 MET A CA 1
ATOM 1767 C C . MET A 1 225 ? -6.860 -10.487 -5.329 1.00 89.19 225 MET A C 1
ATOM 1769 O O . MET A 1 225 ? -7.447 -10.463 -4.249 1.00 89.19 225 MET A O 1
ATOM 1773 N N . LEU A 1 226 ? -6.641 -11.625 -5.995 1.00 90.56 226 LEU A N 1
ATOM 1774 C CA . LEU A 1 226 ? -7.049 -12.925 -5.475 1.00 90.56 226 LEU A CA 1
ATOM 1775 C C . LEU A 1 226 ? -6.387 -13.209 -4.119 1.00 90.56 226 LEU A C 1
ATOM 1777 O O . LEU A 1 226 ? -7.056 -13.626 -3.175 1.00 90.56 226 LEU A O 1
ATOM 1781 N N . LEU A 1 227 ? -5.088 -12.931 -3.983 1.00 89.50 227 LEU A N 1
ATOM 1782 C CA . LEU A 1 227 ? -4.361 -13.117 -2.725 1.00 89.50 227 LEU A CA 1
ATOM 1783 C C . LEU A 1 227 ? -4.784 -12.097 -1.660 1.00 89.50 227 LEU A C 1
ATOM 1785 O O . LEU A 1 227 ? -4.948 -12.449 -0.493 1.00 89.50 227 LEU A O 1
ATOM 1789 N N . VAL A 1 228 ? -5.009 -10.843 -2.061 1.00 87.81 228 VAL A N 1
ATOM 1790 C CA . VAL A 1 228 ? -5.448 -9.777 -1.145 1.00 87.81 228 VAL A CA 1
ATOM 1791 C C . VAL A 1 228 ? -6.823 -10.089 -0.547 1.00 87.81 228 VAL A C 1
ATOM 1793 O O . VAL A 1 228 ? -7.011 -9.927 0.657 1.00 87.81 228 VAL A O 1
ATOM 1796 N N . VAL A 1 229 ? -7.766 -10.584 -1.354 1.00 86.50 229 VAL A N 1
ATOM 1797 C CA . VAL A 1 229 ? -9.117 -10.959 -0.901 1.00 86.50 229 VAL A CA 1
ATOM 1798 C C . VAL A 1 229 ? -9.109 -12.263 -0.101 1.00 86.50 229 VAL A C 1
ATOM 1800 O O . VAL A 1 229 ? -9.857 -12.400 0.866 1.00 86.50 229 VAL A O 1
ATOM 1803 N N . THR A 1 230 ? -8.258 -13.227 -0.463 1.00 88.06 230 THR A N 1
ATOM 1804 C CA . THR A 1 230 ? -8.174 -14.506 0.262 1.00 88.06 230 THR A CA 1
ATOM 1805 C C . THR A 1 230 ? -7.465 -14.385 1.608 1.00 88.06 230 THR A C 1
ATOM 1807 O O . THR A 1 230 ? -7.791 -15.144 2.518 1.00 88.06 230 THR A O 1
ATOM 1810 N N . TYR A 1 231 ? -6.553 -13.426 1.797 1.00 89.06 231 TYR 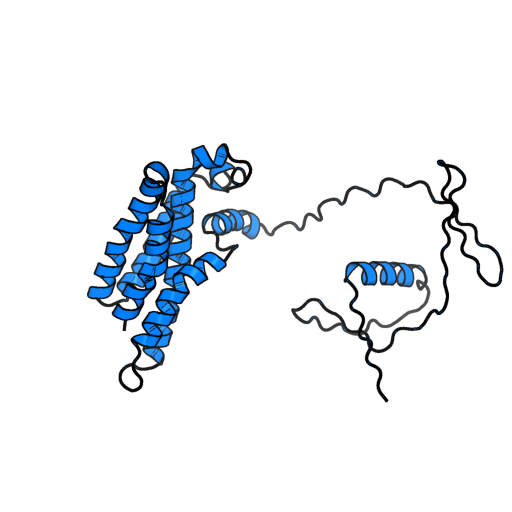A N 1
ATOM 1811 C CA . TYR A 1 231 ? -5.798 -13.278 3.047 1.00 89.06 231 TYR A CA 1
ATOM 1812 C C . TYR A 1 231 ? -6.684 -13.162 4.308 1.00 89.06 231 TYR A C 1
ATOM 1814 O O . TYR A 1 231 ? -6.450 -13.904 5.269 1.00 89.06 231 TYR A O 1
ATOM 1822 N N . PRO A 1 232 ? -7.730 -12.317 4.359 1.00 85.12 232 PRO A N 1
ATOM 1823 C CA . PRO A 1 232 ? -8.561 -12.231 5.559 1.00 85.12 232 PRO A CA 1
ATOM 1824 C C . PRO A 1 232 ? -9.447 -13.460 5.777 1.00 85.12 232 PRO A C 1
ATOM 1826 O O . PRO A 1 232 ? -9.752 -13.791 6.922 1.00 85.12 232 PRO A O 1
ATOM 1829 N N . LEU A 1 233 ? -9.812 -14.177 4.708 1.00 86.06 233 LEU A N 1
ATOM 1830 C CA . LEU A 1 233 ? -10.456 -15.488 4.825 1.00 86.06 233 LEU A CA 1
ATOM 1831 C C . LEU A 1 233 ? -9.475 -16.505 5.422 1.00 86.06 233 LEU A C 1
ATOM 1833 O O . LEU A 1 233 ? -9.823 -17.229 6.354 1.00 86.06 233 LEU A O 1
ATOM 1837 N N . ALA A 1 234 ? -8.222 -16.504 4.962 1.00 88.00 234 ALA A N 1
ATOM 1838 C CA . ALA A 1 234 ? -7.179 -17.381 5.477 1.00 88.00 234 ALA A CA 1
ATOM 1839 C C . ALA A 1 234 ? -6.936 -17.169 6.978 1.00 88.00 234 ALA A C 1
ATOM 1841 O O . ALA A 1 234 ? -6.733 -18.148 7.692 1.00 88.00 234 ALA A O 1
ATOM 1842 N N . LYS A 1 235 ? -7.040 -15.933 7.491 1.00 85.75 235 LYS A N 1
ATOM 1843 C CA . LYS A 1 235 ? -6.974 -15.673 8.942 1.00 85.75 235 LYS A CA 1
ATOM 1844 C C . LYS A 1 235 ? -8.053 -16.391 9.753 1.00 85.75 235 LYS A C 1
ATOM 1846 O O . LYS A 1 235 ? -7.828 -16.663 10.926 1.00 85.75 235 LYS A O 1
ATOM 1851 N N . ARG A 1 236 ? -9.233 -16.622 9.170 1.00 86.38 236 ARG A N 1
ATOM 1852 C CA . ARG A 1 236 ? -10.394 -17.190 9.873 1.00 86.38 236 ARG A CA 1
ATOM 1853 C C . ARG A 1 236 ? -10.453 -18.711 9.770 1.00 86.38 236 ARG A C 1
ATOM 1855 O O . ARG A 1 236 ? -10.918 -19.351 10.704 1.00 86.38 236 ARG A O 1
ATOM 1862 N N . TYR A 1 237 ? -9.985 -19.272 8.656 1.00 88.50 237 TYR A N 1
ATOM 1863 C CA . TYR A 1 237 ? -10.129 -20.702 8.363 1.00 88.50 237 TYR A CA 1
ATOM 1864 C C . TYR A 1 237 ? -8.823 -21.499 8.418 1.00 88.50 237 TYR A C 1
ATOM 1866 O O . TYR A 1 237 ? -8.868 -22.724 8.470 1.00 88.50 237 TYR A O 1
ATOM 1874 N N . THR A 1 238 ? -7.660 -20.844 8.395 1.00 89.62 238 THR A N 1
ATOM 1875 C CA . THR A 1 238 ? -6.365 -21.536 8.347 1.00 89.62 238 THR A CA 1
ATOM 1876 C C . THR A 1 238 ? -5.474 -21.144 9.519 1.00 89.62 238 THR A C 1
ATOM 1878 O O . THR A 1 238 ? -5.484 -20.002 9.969 1.00 89.62 238 THR A O 1
ATOM 1881 N N . ASN A 1 239 ? -4.624 -22.075 9.959 1.00 90.06 239 ASN A N 1
ATOM 1882 C CA . ASN A 1 239 ? -3.576 -21.804 10.950 1.00 90.06 239 ASN A CA 1
ATOM 1883 C C . ASN A 1 239 ? -2.315 -21.172 10.328 1.00 90.06 239 ASN A C 1
ATOM 1885 O O . ASN A 1 239 ? -1.374 -20.831 11.044 1.00 90.06 239 ASN A O 1
ATOM 1889 N N . TYR A 1 240 ? -2.294 -20.993 9.001 1.00 90.69 240 TYR A N 1
ATOM 1890 C CA . TYR A 1 240 ? -1.141 -20.501 8.242 1.00 90.69 240 TYR A CA 1
ATOM 1891 C C . TYR A 1 240 ? -1.434 -19.225 7.422 1.00 90.69 240 TYR A C 1
ATOM 1893 O O . TYR A 1 240 ? -1.006 -19.139 6.266 1.00 90.69 240 TYR A O 1
ATOM 1901 N N . PRO A 1 241 ? -2.086 -18.182 7.984 1.00 89.44 241 PRO A N 1
ATOM 1902 C CA . PRO A 1 241 ? -2.347 -16.935 7.251 1.00 89.44 241 PRO A CA 1
ATOM 1903 C C . PRO A 1 241 ? -1.062 -16.231 6.779 1.00 89.44 241 PRO A C 1
ATOM 1905 O O . PRO A 1 241 ? -1.089 -15.400 5.872 1.00 89.44 241 PRO A O 1
ATOM 1908 N N . GLN A 1 242 ? 0.079 -16.607 7.357 1.00 91.81 242 GLN A N 1
ATOM 1909 C CA . GLN A 1 242 ? 1.386 -16.021 7.083 1.00 91.81 242 GLN A CA 1
ATOM 1910 C C . GLN A 1 242 ? 1.919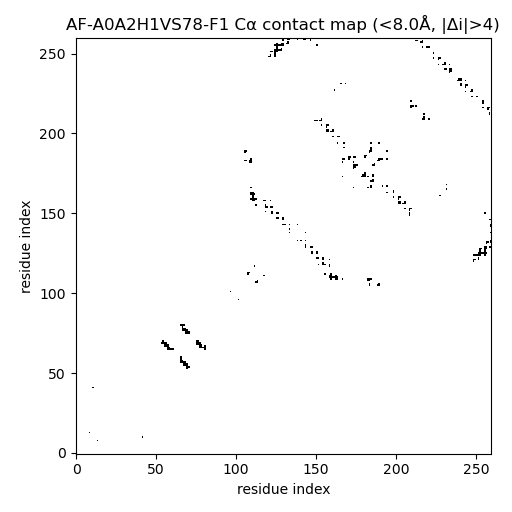 -16.425 5.709 1.00 91.81 242 GLN A C 1
ATOM 1912 O O . GLN A 1 242 ? 2.680 -15.663 5.122 1.00 91.81 242 GLN A O 1
ATOM 1917 N N . ILE A 1 243 ? 1.485 -17.567 5.169 1.00 91.56 243 ILE A N 1
ATOM 1918 C CA . ILE A 1 243 ? 1.829 -17.984 3.805 1.00 91.56 243 ILE A CA 1
ATOM 1919 C C . ILE A 1 243 ? 1.163 -17.042 2.800 1.00 91.56 243 ILE A C 1
ATOM 1921 O O . ILE A 1 243 ? 1.833 -16.499 1.926 1.00 91.56 243 ILE A O 1
ATOM 1925 N N . PHE A 1 244 ? -0.134 -16.775 2.973 1.00 91.75 244 PHE A N 1
ATOM 1926 C CA . PHE A 1 244 ? -0.880 -15.834 2.134 1.00 91.75 244 PHE A CA 1
ATOM 1927 C C . PHE A 1 244 ? -0.322 -14.420 2.261 1.00 91.75 244 PHE A C 1
ATOM 1929 O O . PHE A 1 244 ? -0.098 -13.748 1.259 1.00 91.75 244 PHE A O 1
ATOM 1936 N N . LEU A 1 245 ? -0.011 -13.994 3.488 1.00 91.50 245 LEU A N 1
ATOM 1937 C CA . LEU A 1 245 ? 0.621 -12.704 3.727 1.00 91.50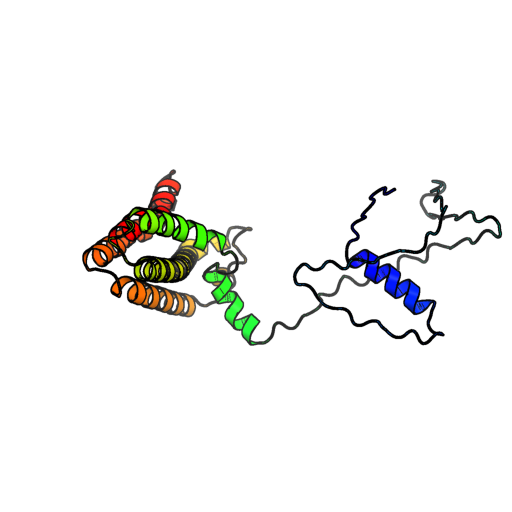 245 LEU A CA 1
ATOM 1938 C C . LEU A 1 245 ? 1.982 -12.608 3.023 1.00 91.50 245 LEU A C 1
ATOM 1940 O O . LEU A 1 245 ? 2.233 -11.655 2.290 1.00 91.50 245 LEU A O 1
ATOM 1944 N N . GLY A 1 246 ? 2.843 -13.613 3.187 1.00 92.94 246 GLY A N 1
ATOM 1945 C CA . GLY A 1 246 ? 4.140 -13.683 2.519 1.00 92.94 246 GLY A CA 1
ATOM 1946 C C . GLY A 1 246 ? 4.011 -13.642 0.997 1.00 92.94 246 GLY A C 1
ATOM 1947 O O . GLY A 1 246 ? 4.741 -12.892 0.352 1.00 92.94 246 GLY A O 1
ATOM 1948 N N . ALA A 1 247 ? 3.042 -14.366 0.432 1.00 92.81 247 ALA A N 1
ATOM 1949 C CA . ALA A 1 247 ? 2.747 -14.342 -0.997 1.00 92.81 247 ALA A CA 1
ATOM 1950 C C . ALA A 1 247 ? 2.292 -12.949 -1.463 1.00 92.81 247 ALA A C 1
ATOM 1952 O O . ALA A 1 247 ? 2.816 -12.447 -2.453 1.00 92.81 247 ALA A O 1
ATOM 1953 N N . THR A 1 248 ? 1.396 -12.277 -0.725 1.00 92.31 248 THR A N 1
ATOM 1954 C CA . THR A 1 248 ? 0.967 -10.905 -1.068 1.00 92.31 248 THR A CA 1
ATOM 1955 C C . THR A 1 248 ? 2.123 -9.904 -1.048 1.00 92.31 248 THR A C 1
ATOM 1957 O O . THR A 1 248 ? 2.234 -9.096 -1.965 1.00 92.31 248 THR A O 1
ATOM 1960 N N . PHE A 1 249 ? 3.018 -9.972 -0.053 1.00 92.00 249 PHE A N 1
ATOM 1961 C CA . PHE A 1 249 ? 4.167 -9.063 0.030 1.00 92.00 249 PHE A CA 1
ATOM 1962 C C . PHE A 1 249 ? 5.214 -9.317 -1.055 1.00 92.00 249 PHE A C 1
ATOM 1964 O O . PHE A 1 249 ? 5.842 -8.374 -1.525 1.00 92.00 249 PHE A O 1
ATOM 1971 N N . ASN A 1 250 ? 5.398 -10.574 -1.465 1.00 94.50 250 ASN A N 1
ATOM 1972 C CA . ASN A 1 250 ? 6.400 -10.938 -2.465 1.00 94.50 250 ASN A CA 1
ATOM 1973 C C . ASN A 1 250 ? 5.863 -10.957 -3.901 1.00 94.50 250 ASN A C 1
ATOM 1975 O O . ASN A 1 250 ? 6.662 -11.063 -4.825 1.00 94.50 250 ASN A O 1
ATOM 1979 N N . TRP A 1 251 ? 4.553 -10.789 -4.124 1.00 94.69 251 TRP A N 1
ATOM 1980 C CA . TRP A 1 251 ? 3.980 -10.698 -5.476 1.00 94.69 251 TRP A CA 1
ATOM 1981 C C . TRP A 1 251 ? 4.633 -9.593 -6.316 1.00 94.69 251 TRP A C 1
ATOM 1983 O O . TRP A 1 251 ? 4.792 -9.719 -7.530 1.00 94.69 251 TRP A O 1
ATOM 1993 N N . GLY A 1 252 ? 5.089 -8.538 -5.637 1.00 92.50 252 GLY A N 1
ATOM 1994 C CA . GLY A 1 252 ? 5.878 -7.460 -6.214 1.00 92.50 252 GLY A CA 1
ATOM 1995 C C . GLY A 1 252 ? 7.147 -7.914 -6.944 1.00 92.50 252 GLY A C 1
ATOM 1996 O O . GLY A 1 252 ? 7.544 -7.256 -7.896 1.00 92.50 252 GLY A O 1
ATOM 1997 N N . ALA A 1 253 ? 7.744 -9.053 -6.577 1.00 94.44 253 ALA A N 1
ATOM 1998 C CA . ALA A 1 253 ? 8.889 -9.614 -7.294 1.00 94.44 253 ALA A CA 1
ATOM 1999 C C . ALA A 1 253 ? 8.524 -10.097 -8.708 1.00 94.44 253 ALA A C 1
ATOM 2001 O O . ALA A 1 253 ? 9.289 -9.900 -9.647 1.00 94.44 253 ALA A O 1
ATOM 2002 N N . LEU A 1 254 ? 7.344 -10.704 -8.878 1.00 94.62 254 LEU A N 1
ATOM 2003 C CA . LEU A 1 254 ? 6.861 -11.135 -10.194 1.00 94.62 254 LEU A CA 1
ATOM 2004 C C . LEU A 1 254 ? 6.461 -9.923 -11.036 1.00 94.62 254 LEU A C 1
ATOM 2006 O O . LEU A 1 254 ? 6.826 -9.812 -12.206 1.00 94.62 254 LEU A O 1
ATOM 2010 N N . LEU A 1 255 ? 5.732 -8.996 -10.413 1.00 95.00 255 LEU A N 1
ATOM 2011 C CA . LEU A 1 255 ? 5.236 -7.804 -11.084 1.00 95.00 255 LEU A CA 1
ATOM 2012 C C . LEU A 1 255 ? 6.378 -6.868 -11.506 1.00 95.00 255 LEU A C 1
ATOM 2014 O O . LEU A 1 255 ? 6.381 -6.411 -12.644 1.00 95.00 255 LEU A O 1
ATOM 2018 N N . GLY A 1 256 ? 7.357 -6.632 -10.627 1.00 93.62 256 GLY A N 1
ATOM 2019 C CA . GLY A 1 256 ? 8.506 -5.766 -10.889 1.00 93.62 256 GLY A CA 1
ATOM 2020 C C . GLY A 1 256 ? 9.411 -6.286 -12.003 1.00 93.62 256 GLY A C 1
ATOM 2021 O O . GLY A 1 256 ? 9.818 -5.500 -12.851 1.00 93.62 256 GLY A O 1
ATOM 2022 N N . TYR A 1 257 ? 9.645 -7.603 -12.072 1.00 93.56 257 TYR A N 1
ATOM 2023 C CA . TYR A 1 257 ? 10.383 -8.203 -13.189 1.00 93.56 257 TYR A CA 1
ATOM 2024 C C . TYR A 1 257 ? 9.652 -7.998 -14.519 1.00 93.56 257 TYR A C 1
ATOM 2026 O O . TYR A 1 257 ? 10.262 -7.649 -15.517 1.00 93.56 257 TYR A O 1
ATOM 2034 N N . SER A 1 258 ? 8.330 -8.192 -14.520 1.00 93.44 258 SER A N 1
ATOM 2035 C CA . SER A 1 258 ? 7.515 -8.106 -15.735 1.00 93.44 258 SER A CA 1
ATOM 2036 C C . SER A 1 258 ? 7.305 -6.692 -16.281 1.00 93.44 258 SER A C 1
ATOM 2038 O O . SER A 1 258 ? 6.802 -6.542 -17.391 1.00 93.44 258 SER A O 1
ATOM 2040 N N . ALA A 1 259 ? 7.587 -5.671 -15.469 1.00 91.50 259 ALA A N 1
ATOM 2041 C CA . ALA A 1 259 ? 7.301 -4.274 -15.781 1.00 91.50 259 ALA A CA 1
ATOM 2042 C C . ALA A 1 259 ? 8.401 -3.591 -16.610 1.00 91.50 259 ALA A C 1
ATOM 2044 O O . ALA A 1 259 ? 8.170 -2.489 -17.109 1.00 91.50 259 ALA A O 1
ATOM 2045 N N . ILE A 1 260 ? 9.567 -4.231 -16.729 1.00 88.94 260 ILE A N 1
ATOM 2046 C CA . ILE A 1 260 ? 10.712 -3.832 -17.558 1.00 88.94 260 ILE A CA 1
ATOM 2047 C C . ILE A 1 260 ? 10.691 -4.660 -18.841 1.00 88.94 260 ILE A C 1
ATOM 2049 O O . ILE A 1 260 ? 10.861 -4.051 -19.918 1.00 88.94 260 ILE A O 1
#

Secondary structure (DSSP, 8-state):
----------HHHHHHHHHHHHHH-TT---PPP-----TT-----S-PPP------EE----TT---EEE--SS--EEE-------------------HHHHHHHHHHHHTTTT-THHHHHHHHHHHHHHHHH--TTTS-HHHHHHHHHHHHHHHHHHHHHHHHHHHHHTHHHHTTSTTTTTSTTTTTSS-HHHHHHHHHHHHHHHHHHHTTS-HHHHHHHHHTHHHHHHHHHHHHH-S-HHHHHHHHHHHHHHHHHHT-

Mean predicted aligned error: 17.39 Å

Radius of gyration: 29.7 Å; Cα contacts (8 Å, |Δi|>4): 210; chains: 1; bounding box: 67×62×84 Å

Sequence (260 aa):
MLNNSIRMYKLTQIQTLLRRTLSLNAKRKLSIPRTYSCICGQVYLKNPPILENTRVHSTQSDQHRQKVVIETTTPKIVYEKLEEKVLPDHRHIEVSPGFWKEKVDPYLKLARWDKPIGIYLLYWPCAWSIAMASVPGTVPLQTSLETAALFLVGAGLMRGAGCTINDMWDRDVDAKVERTKSRPLVTGAVSETQAVVFLAAQLSLALAVLLQLNCYSIVLGASSMLLVVTYPLAKRYTNYPQIFLGATFNWGALLGYSAI

pLDDT: mean 71.1, std 26.73, range [26.03, 97.0]

Nearest PDB structures (foldseek):
  4od4-assembly1_A  TM=8.379E-01  e=4.066E-04  Aeropyrum pernix K1
  8j8j-assembly1_B  TM=8.281E-01  e=4.038E-03  Mycobacterium tuberculosis H37Rv
  8j8k-assembly1_A  TM=7.903E-01  e=6.678E-02  Mycobacterium tuberculosis H37Rv
  6si5-assembly1_A-2  TM=6.190E-01  e=2.498E+00  Trypanosoma cruzi
  6shv-assembly1_A-2  TM=5.884E-01  e=4.160E+00  Trypanosoma cruzi

Foldseek 3Di:
DDDDDDDDDDPVVVVVVVVVVCVVPVPDDDDDPDDDDDPPPDDDDDDDDDDPDWDWDFDPDDPPFTWIWTDDPDDTDTDGPDPPPPPPDPPPPCPPQPPVCLLCVLLCLQLVVVPCPQLCLLLVLLLVLLVVLQDPPPHPPVLSVVLSVLSSLLSSLVSRLLSLVVCLVCQVVLCVDPVRCPRCDNVVVADPVRSVVSSVVSVVVSLVSQVVFDPVLNVLVVVLVVLSVCLVVCVVPHPCSVVSVVCSSNSSNVSSNRRD

InterPro domains:
  IPR000537 UbiA prenyltransferase [PF01040] (123-259)
  IPR039653 Prenyltransferase [PTHR11048] (76-260)
  IPR039653 Prenyltransferase [cd13959] (111-260)
  IPR044878 UbiA prenyltransferase superfamily [G3DSA:1.10.357.140] (117-260)

Solvent-accessible surface area (backbone atoms only — not comparable to full-atom values): 15631 Å² total; per-residue (Å²): 139,83,87,89,79,88,80,90,76,60,70,69,60,54,52,54,52,49,52,56,50,49,71,73,44,80,85,63,97,70,85,80,78,88,80,83,86,59,98,81,81,73,86,89,80,88,81,80,88,85,83,84,87,82,73,82,58,81,68,96,65,64,101,86,55,78,56,58,56,52,83,54,104,69,73,80,61,77,57,74,71,70,75,82,69,73,70,74,70,84,68,73,80,77,68,74,65,55,75,65,50,68,68,45,47,43,57,37,57,42,30,40,64,84,50,54,66,60,28,51,58,31,25,48,37,20,46,54,22,34,56,69,50,49,46,85,92,76,49,59,67,64,59,54,49,51,52,46,51,48,44,46,53,32,22,46,28,49,41,18,30,55,37,40,55,48,49,64,76,38,32,80,59,32,56,77,33,88,92,37,36,79,36,34,68,53,66,56,72,40,48,71,69,55,50,51,53,50,34,51,51,29,48,52,54,30,46,59,52,41,69,74,46,50,72,66,28,36,54,55,51,56,56,48,49,59,44,63,65,44,32,67,52,30,59,76,78,41,98,57,35,63,58,44,48,51,49,56,37,46,46,30,29,62,36,25,33,59,58,105

Organism: Spodoptera frugiperda (NCBI:txid7108)